Protein AF-A0A8J5JXX2-F1 (afdb_monomer)

pLDDT: mean 74.75, std 23.93, range [31.27, 98.56]

Sequence (217 aa):
MQHIRAVVVTLYLLAVKNGAVVVTLYLLAVKNGAVVVTLYLLAVKNGAVVYGKLLRLARDYGALAFLDFNWGSAHGRIYVRLKRNSAQGNQFLQFCTGYDGRTYVGTHLLQIFNKDNPGECIIVGENDPKQPLSASLTNIGYSSNGQYSRPWSPGLVWGGWGTCSTQFGITLRHWTGGLPAPSCFGWIESGLEILQSAVLHPNISQVKVVDCGVVIS

Solvent-accessible surface area (backbone atoms only — not comparable to full-atom values): 12532 Å² total; per-residue (Å²): 136,85,81,70,55,64,51,80,51,82,56,86,63,79,78,55,83,75,59,73,56,77,63,86,80,82,80,75,88,63,96,67,44,55,76,51,77,55,78,61,81,63,77,63,60,82,52,61,79,54,53,76,67,58,55,51,51,35,40,71,74,34,34,38,32,37,43,29,37,34,54,80,93,50,68,45,56,32,30,37,37,28,43,55,80,29,65,65,29,54,47,52,49,36,28,27,62,34,74,83,75,46,54,48,54,77,23,23,37,74,46,72,43,50,76,99,38,73,47,13,27,37,33,37,35,75,82,57,86,87,54,74,65,78,78,48,64,98,70,68,71,75,61,81,81,49,81,33,44,38,74,49,34,58,30,36,25,28,51,42,80,83,85,46,66,64,30,34,34,38,26,69,29,51,39,87,88,68,82,50,44,59,46,40,22,32,31,50,75,42,42,59,66,47,54,64,54,48,70,67,44,94,56,41,69,55,35,24,28,72,42,51,30,70,64,88,130

Mean predicted aligned error: 12.52 Å

Nearest PDB structures (foldseek):
  2cmt-assembly1_A  TM=7.376E-01  e=3.083E-08  Schistosoma mansoni
  4dgc-assembly1_A  TM=7.245E-01  e=1.077E-07  Macaca mulatta
  4lqw-assembly2_B  TM=6.944E-01  e=4.776E-08  Homo sapiens
  7n9x-assembly1_GGG  TM=6.896E-01  e=8.925E-08  Homo sapiens
  5z57-assembly1_y  TM=6.801E-01  e=1.775E-07  Homo sapiens

Secondary structure (DSSP, 8-state):
-----EEEEEEEPPPPSSS-EE-----PPPTTSEEEEEEE----SS--EE-HHHHHHHHHHTPEEEEEEESSS-EEEEEEEEPTT-HHHHHHHHHHHTTTS--STT-EEEEEESTTSTT-EEEEE---TTSTTTTS-TT----TTSTT-B---TTEEEEPSTT--S-EEEE-S---SSPPBTTEEEEEEE-HHHHHHHTTSS-GGG-EEEEEEEE--

Organism: Homarus americanus (NCBI:txid6706)

Structure (mmCIF, N/CA/C/O backbone):
data_AF-A0A8J5JXX2-F1
#
_entry.id   AF-A0A8J5JXX2-F1
#
loop_
_atom_site.group_PDB
_atom_site.id
_atom_site.type_symbol
_atom_site.label_atom_id
_atom_site.label_alt_id
_atom_site.label_comp_id
_atom_site.label_asym_id
_atom_site.label_entity_id
_atom_site.label_seq_id
_atom_site.pdbx_PDB_ins_code
_atom_site.Cartn_x
_atom_site.Cartn_y
_atom_site.Cartn_z
_atom_site.occupancy
_atom_site.B_iso_or_equiv
_atom_site.auth_seq_id
_atom_site.auth_comp_id
_atom_site.auth_asym_id
_atom_site.auth_atom_id
_atom_site.pdbx_PDB_model_num
ATOM 1 N N . MET A 1 1 ? 11.764 -44.778 -20.475 1.00 37.62 1 MET A N 1
ATOM 2 C CA . MET A 1 1 ? 11.976 -43.479 -19.795 1.00 37.62 1 MET A CA 1
ATOM 3 C C . MET A 1 1 ? 10.657 -43.044 -19.173 1.00 37.62 1 MET A C 1
ATOM 5 O O . MET A 1 1 ? 9.728 -42.743 -19.907 1.00 37.62 1 MET A O 1
ATOM 9 N N . GLN A 1 2 ? 10.529 -43.106 -17.845 1.00 35.66 2 GLN A N 1
ATOM 10 C CA . GLN A 1 2 ? 9.317 -42.676 -17.135 1.00 35.66 2 GLN A CA 1
ATOM 11 C C . GLN A 1 2 ? 9.306 -41.147 -17.003 1.00 35.66 2 GLN A C 1
ATOM 13 O O . GLN A 1 2 ? 10.212 -40.560 -16.416 1.00 35.66 2 GLN A O 1
ATOM 18 N N . HIS A 1 3 ? 8.276 -40.503 -17.552 1.00 34.25 3 HIS A N 1
ATOM 19 C CA . HIS A 1 3 ? 8.003 -39.087 -17.327 1.00 34.25 3 HIS A CA 1
ATOM 20 C C . HIS A 1 3 ? 7.377 -38.911 -15.939 1.00 34.25 3 HIS A C 1
ATOM 22 O O . HIS A 1 3 ? 6.202 -39.217 -15.744 1.00 34.25 3 HIS A O 1
ATOM 28 N N . ILE A 1 4 ? 8.148 -38.414 -14.971 1.00 36.72 4 ILE A N 1
ATOM 29 C CA . ILE A 1 4 ? 7.604 -37.980 -13.678 1.00 36.72 4 ILE A CA 1
ATOM 30 C C . ILE A 1 4 ? 6.842 -36.670 -13.920 1.00 36.72 4 ILE A C 1
ATOM 32 O O . ILE A 1 4 ? 7.452 -35.646 -14.219 1.00 36.72 4 ILE A O 1
ATOM 36 N N . ARG A 1 5 ? 5.506 -36.718 -13.843 1.00 37.75 5 ARG A N 1
ATOM 37 C CA . ARG A 1 5 ? 4.607 -35.583 -14.137 1.00 37.75 5 ARG A CA 1
ATOM 38 C C . ARG A 1 5 ? 4.350 -34.663 -12.937 1.00 37.75 5 ARG A C 1
ATOM 40 O O . ARG A 1 5 ? 3.940 -33.521 -13.133 1.00 37.75 5 ARG A O 1
ATOM 47 N N . ALA A 1 6 ? 4.604 -35.134 -11.716 1.00 35.81 6 ALA A N 1
ATOM 48 C CA . ALA A 1 6 ? 4.467 -34.342 -10.499 1.00 35.81 6 ALA A CA 1
ATOM 49 C C . ALA A 1 6 ? 5.376 -34.873 -9.385 1.00 35.81 6 ALA A C 1
ATOM 51 O O . ALA A 1 6 ? 5.573 -36.082 -9.264 1.00 35.81 6 ALA A O 1
ATOM 52 N N . VAL A 1 7 ? 5.901 -33.962 -8.565 1.00 37.94 7 VAL A N 1
ATOM 53 C CA . VAL A 1 7 ? 6.588 -34.279 -7.306 1.00 37.94 7 VAL A CA 1
ATOM 54 C C . VAL A 1 7 ? 5.774 -33.657 -6.177 1.00 37.94 7 VAL A C 1
ATOM 56 O O . VAL A 1 7 ? 5.583 -32.440 -6.151 1.00 37.94 7 VAL A O 1
ATOM 59 N N . VAL A 1 8 ? 5.286 -34.495 -5.260 1.00 40.59 8 VAL A N 1
ATOM 60 C CA . VAL A 1 8 ? 4.555 -34.068 -4.061 1.00 40.59 8 VAL A CA 1
ATOM 61 C C . VAL A 1 8 ? 5.493 -34.199 -2.869 1.00 40.59 8 VAL A C 1
ATOM 63 O O . VAL A 1 8 ? 5.939 -35.298 -2.545 1.00 40.59 8 VAL A O 1
ATOM 66 N N . VAL A 1 9 ? 5.808 -33.077 -2.223 1.00 43.06 9 VAL A N 1
ATOM 67 C CA . VAL A 1 9 ? 6.603 -33.049 -0.988 1.00 43.06 9 VAL A CA 1
ATOM 68 C C . VAL A 1 9 ? 5.668 -32.696 0.161 1.00 43.06 9 VAL A C 1
ATOM 70 O O . VAL A 1 9 ? 5.088 -31.611 0.170 1.00 43.06 9 VAL A O 1
ATOM 73 N N . THR A 1 10 ? 5.530 -33.611 1.123 1.00 42.16 10 THR A N 1
ATOM 74 C CA . THR A 1 10 ? 4.732 -33.406 2.341 1.00 42.16 10 THR A CA 1
ATOM 75 C C . THR A 1 10 ? 5.680 -33.207 3.517 1.00 42.16 10 THR A C 1
ATOM 77 O O . THR A 1 10 ? 6.450 -34.106 3.848 1.00 42.16 10 THR A O 1
ATOM 8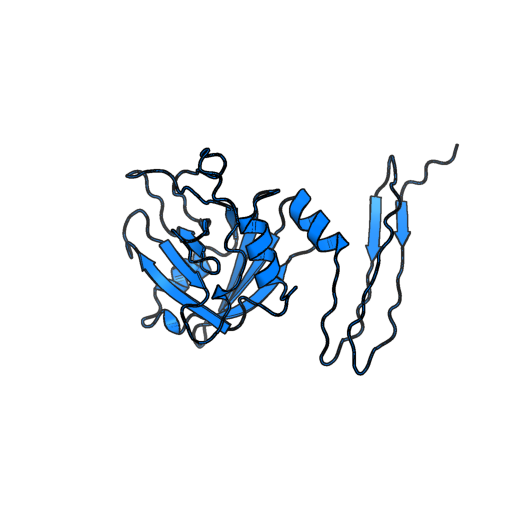0 N N . LEU A 1 11 ? 5.645 -32.025 4.130 1.00 46.84 11 LEU A N 1
ATOM 81 C CA . LEU A 1 11 ? 6.435 -31.689 5.315 1.00 46.84 11 LEU A CA 1
ATOM 82 C C . LEU A 1 11 ? 5.510 -31.586 6.528 1.00 46.84 11 LEU A C 1
ATOM 84 O O . LEU A 1 11 ? 4.571 -30.791 6.526 1.00 46.84 11 LEU A O 1
ATOM 88 N N . TYR A 1 12 ? 5.814 -32.360 7.568 1.00 40.69 12 TYR A N 1
ATOM 89 C CA . TYR A 1 12 ? 5.191 -32.250 8.884 1.00 40.69 12 TYR A CA 1
ATOM 90 C C . TYR A 1 12 ? 6.133 -31.466 9.797 1.00 40.69 12 TYR A C 1
ATOM 92 O O . TYR A 1 12 ? 7.272 -31.882 10.007 1.00 40.69 12 TYR A O 1
ATOM 100 N N . LEU A 1 13 ? 5.681 -30.332 10.333 1.00 47.38 13 LEU A N 1
ATOM 101 C CA . LEU A 1 13 ? 6.431 -29.586 11.343 1.00 47.38 13 LEU A CA 1
ATOM 102 C C . LEU A 1 13 ? 5.819 -29.832 12.719 1.00 47.38 13 LEU A C 1
ATOM 104 O O . LEU A 1 13 ? 4.618 -29.663 12.922 1.00 47.38 13 LEU A O 1
ATOM 108 N N . LEU A 1 14 ? 6.671 -30.252 13.653 1.00 38.81 14 LEU A N 1
ATOM 109 C CA . LEU A 1 14 ? 6.345 -30.404 15.066 1.00 38.81 14 LEU A CA 1
ATOM 110 C C . LEU A 1 14 ? 6.051 -29.037 15.694 1.00 38.81 14 LEU A C 1
ATOM 112 O O . LEU A 1 14 ? 6.725 -28.049 15.405 1.00 38.81 14 LEU A O 1
ATOM 116 N N . ALA A 1 15 ? 5.059 -28.999 16.584 1.00 41.75 15 ALA A N 1
ATOM 117 C CA . ALA A 1 15 ? 4.717 -27.809 17.352 1.00 41.75 15 ALA A CA 1
ATOM 118 C C . ALA A 1 15 ? 5.916 -27.346 18.199 1.00 41.75 15 ALA A C 1
ATOM 120 O O . ALA A 1 15 ? 6.412 -28.090 19.047 1.00 41.75 15 ALA A O 1
ATOM 121 N N . VAL A 1 16 ? 6.359 -26.103 17.996 1.00 41.06 16 VAL A N 1
ATOM 122 C CA . VAL A 1 16 ? 7.429 -25.477 18.785 1.00 41.06 16 VAL A CA 1
ATOM 123 C C . VAL A 1 16 ? 6.800 -24.500 19.773 1.00 41.06 16 VAL A C 1
ATOM 125 O O . VAL A 1 16 ? 6.112 -23.564 19.378 1.00 41.06 16 VAL A O 1
ATOM 128 N N . LYS A 1 17 ? 7.004 -24.738 21.076 1.00 31.27 17 LYS A N 1
ATOM 129 C CA . LYS A 1 17 ? 6.401 -23.936 22.156 1.00 31.27 17 LYS A CA 1
ATOM 130 C C . LYS A 1 17 ? 7.070 -22.575 22.359 1.00 31.27 17 LYS A C 1
ATOM 132 O O . LYS A 1 17 ? 6.397 -21.675 22.835 1.00 31.27 17 LYS A O 1
ATOM 137 N N . ASN A 1 18 ? 8.359 -22.452 22.032 1.00 33.16 18 ASN A N 1
ATOM 138 C CA . ASN A 1 18 ? 9.157 -21.226 22.125 1.00 33.16 18 ASN A CA 1
ATOM 139 C C . ASN A 1 18 ? 10.301 -21.305 21.096 1.00 33.16 18 ASN A C 1
ATOM 141 O O . ASN A 1 18 ? 11.174 -22.160 21.240 1.00 33.16 18 ASN A O 1
ATOM 145 N N . GLY A 1 19 ? 10.304 -20.455 20.064 1.00 33.78 19 GLY A N 1
ATOM 146 C CA . GLY A 1 19 ? 11.400 -20.383 19.086 1.00 33.78 19 GLY A CA 1
ATOM 147 C C . GLY A 1 19 ? 10.955 -20.136 17.642 1.00 33.78 19 GLY A C 1
ATOM 148 O O . GLY A 1 19 ? 9.774 -20.228 17.314 1.00 33.78 19 GLY A O 1
ATOM 149 N N . ALA A 1 20 ? 11.917 -19.815 16.775 1.00 35.69 20 ALA A N 1
ATOM 150 C CA . ALA A 1 20 ? 11.700 -19.678 15.337 1.00 35.69 20 ALA A CA 1
ATOM 151 C C . ALA A 1 20 ? 11.855 -21.038 14.642 1.00 35.69 20 ALA A C 1
ATOM 153 O O . ALA A 1 20 ? 12.815 -21.767 14.896 1.00 35.69 20 ALA A O 1
ATOM 154 N N . VAL A 1 21 ? 10.934 -21.363 13.735 1.00 38.41 21 VAL A N 1
ATOM 155 C CA . VAL A 1 21 ? 11.044 -22.544 12.869 1.00 38.41 21 VAL A CA 1
ATOM 156 C C . VAL A 1 21 ? 11.544 -22.086 11.506 1.00 38.41 21 VAL A C 1
ATOM 158 O O . VAL A 1 21 ? 10.843 -21.379 10.780 1.00 38.41 21 VAL A O 1
ATOM 161 N N . VAL A 1 22 ? 12.764 -22.490 11.152 1.00 41.12 22 VAL A N 1
ATOM 162 C CA . VAL A 1 22 ? 13.334 -22.248 9.822 1.00 41.12 22 VAL A CA 1
ATOM 163 C C . VAL A 1 22 ? 13.102 -23.486 8.966 1.00 41.12 22 VAL A C 1
ATOM 165 O O . VAL A 1 22 ? 13.652 -24.552 9.235 1.00 41.12 22 VAL A O 1
ATOM 168 N N . VAL A 1 23 ? 12.282 -23.347 7.926 1.00 46.00 23 VAL A N 1
ATOM 169 C CA . VAL A 1 23 ? 11.971 -24.435 6.992 1.00 46.00 23 VAL A CA 1
ATOM 170 C C . VAL A 1 23 ? 12.739 -24.205 5.698 1.00 46.00 23 VAL A C 1
ATOM 172 O O . VAL A 1 23 ? 12.368 -23.368 4.872 1.00 46.00 23 VAL A O 1
ATOM 175 N N . THR A 1 24 ? 13.810 -24.966 5.494 1.00 42.03 24 THR A N 1
ATOM 176 C CA . THR A 1 24 ? 14.592 -24.907 4.255 1.00 42.03 24 THR A CA 1
ATOM 177 C C . THR A 1 24 ? 14.043 -25.912 3.246 1.00 42.03 24 THR A C 1
ATOM 179 O O . THR A 1 24 ? 14.321 -27.106 3.310 1.00 42.03 24 THR A O 1
ATOM 182 N N . LEU A 1 25 ? 13.252 -25.423 2.289 1.00 48.62 25 LEU A N 1
ATOM 183 C CA . LEU A 1 25 ? 12.707 -26.227 1.193 1.00 48.62 25 LEU A CA 1
ATOM 184 C C . LEU A 1 25 ? 13.699 -26.340 0.022 1.00 48.62 25 LEU A C 1
ATOM 186 O O . LEU A 1 25 ? 13.918 -25.393 -0.745 1.00 48.62 25 LEU A O 1
ATOM 190 N N . TYR A 1 26 ? 14.247 -27.539 -0.176 1.00 40.28 26 TYR A N 1
ATOM 191 C CA . TYR A 1 26 ? 15.006 -27.894 -1.375 1.00 40.28 26 TYR A CA 1
ATOM 192 C C . TYR A 1 26 ? 14.049 -28.283 -2.509 1.00 40.28 26 TYR A C 1
ATOM 194 O O . TYR A 1 26 ? 13.709 -29.445 -2.694 1.00 40.28 26 TYR A O 1
ATOM 202 N N . LEU A 1 27 ? 13.590 -27.294 -3.282 1.00 43.53 27 LEU A N 1
ATOM 203 C CA . LEU A 1 27 ? 12.912 -27.578 -4.556 1.00 43.53 27 LEU A CA 1
ATOM 204 C C . LEU A 1 27 ? 13.909 -28.194 -5.549 1.00 43.53 27 LEU A C 1
ATOM 206 O O . LEU A 1 27 ? 14.855 -27.516 -5.958 1.00 43.53 27 LEU A O 1
ATOM 210 N N . LEU A 1 28 ? 13.675 -29.452 -5.926 1.00 40.12 28 LEU A N 1
ATOM 211 C CA . LEU A 1 28 ? 14.306 -30.109 -7.070 1.00 40.12 28 LEU A CA 1
ATOM 212 C C . LEU A 1 28 ? 13.717 -29.527 -8.362 1.00 40.12 28 LEU A C 1
ATOM 214 O O . LEU A 1 28 ? 12.505 -29.343 -8.472 1.00 40.12 28 LEU A O 1
ATOM 218 N N . ALA A 1 29 ? 14.568 -29.225 -9.340 1.00 39.12 29 ALA A N 1
ATOM 219 C CA . ALA A 1 29 ? 14.119 -28.761 -10.647 1.00 39.12 29 ALA A CA 1
ATOM 220 C C . ALA A 1 29 ? 13.432 -29.911 -11.404 1.00 39.12 29 ALA A C 1
ATOM 222 O O . ALA A 1 29 ? 14.070 -30.916 -11.717 1.00 39.12 29 ALA A O 1
ATOM 223 N N . VAL A 1 30 ? 12.143 -29.761 -11.721 1.00 37.53 30 VAL A N 1
ATOM 224 C CA . VAL A 1 30 ? 11.394 -30.707 -12.562 1.00 37.53 30 VAL A CA 1
ATOM 225 C C . VAL A 1 30 ? 11.322 -30.133 -13.976 1.00 37.53 30 VAL A C 1
ATOM 227 O O . VAL A 1 30 ? 10.777 -29.055 -14.184 1.00 37.53 30 VAL A O 1
ATOM 230 N N . LYS A 1 31 ? 11.896 -30.841 -14.958 1.00 32.44 31 LYS A N 1
ATOM 231 C CA . LYS A 1 31 ? 12.004 -30.356 -16.347 1.00 32.44 31 LYS A CA 1
ATOM 232 C C . LYS A 1 31 ? 10.663 -30.268 -17.088 1.00 32.44 31 LYS A C 1
ATOM 234 O O . LYS A 1 31 ? 10.600 -29.517 -18.046 1.00 32.44 31 LYS A O 1
ATOM 239 N N . ASN A 1 32 ? 9.641 -31.030 -16.680 1.00 34.03 32 ASN A N 1
ATOM 240 C CA . ASN A 1 32 ? 8.314 -31.091 -17.316 1.00 34.03 32 ASN A CA 1
ATOM 241 C C . ASN A 1 32 ? 7.244 -31.611 -16.327 1.00 34.03 32 ASN A C 1
ATOM 243 O O . ASN A 1 32 ? 6.754 -32.732 -16.471 1.00 34.03 32 ASN A O 1
ATOM 247 N N . GLY A 1 33 ? 6.913 -30.838 -15.290 1.00 34.62 33 GLY A N 1
ATOM 248 C CA . GLY A 1 33 ? 5.904 -31.229 -14.299 1.00 34.62 33 GLY A CA 1
ATOM 249 C C . GLY A 1 33 ? 5.664 -30.167 -13.227 1.00 34.62 33 GLY A C 1
ATOM 250 O O . GLY A 1 33 ? 6.477 -29.260 -13.058 1.00 34.62 33 GLY A O 1
ATOM 251 N N . ALA A 1 34 ? 4.545 -30.276 -12.510 1.00 31.81 34 ALA A N 1
ATOM 252 C CA . ALA A 1 34 ? 4.210 -29.379 -11.406 1.00 31.81 34 ALA A CA 1
ATOM 253 C C . ALA A 1 34 ? 4.877 -29.847 -10.100 1.00 31.81 34 ALA A C 1
ATOM 255 O O . ALA A 1 34 ? 4.930 -31.046 -9.810 1.00 31.81 34 ALA A O 1
ATOM 256 N N . VAL A 1 35 ? 5.365 -28.900 -9.296 1.00 36.47 35 VAL A N 1
ATOM 257 C CA . VAL A 1 35 ? 5.798 -29.163 -7.918 1.00 36.47 35 VAL A CA 1
ATOM 258 C C . VAL A 1 35 ? 4.734 -28.600 -6.991 1.00 36.47 35 VAL A C 1
ATOM 260 O O . VAL A 1 35 ? 4.559 -27.386 -6.922 1.00 36.47 35 VAL A O 1
ATOM 263 N N . VAL A 1 36 ? 4.024 -29.482 -6.290 1.00 37.31 36 VAL A N 1
ATOM 264 C CA . VAL A 1 36 ? 3.011 -29.090 -5.305 1.00 37.31 36 VAL A CA 1
ATOM 265 C C . VAL A 1 36 ? 3.628 -29.257 -3.923 1.00 37.31 36 VAL A C 1
ATOM 267 O O . VAL A 1 36 ? 3.907 -30.374 -3.484 1.00 37.31 36 VAL A O 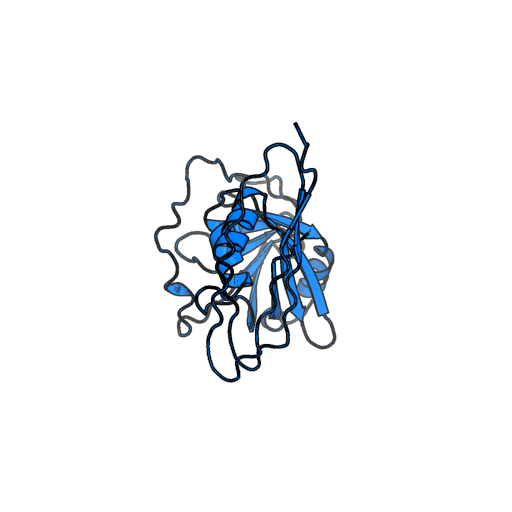1
ATOM 270 N N . VAL A 1 37 ? 3.877 -28.135 -3.247 1.00 43.44 37 VAL A N 1
ATOM 271 C CA . VAL A 1 37 ? 4.345 -28.114 -1.857 1.00 43.44 37 VAL A CA 1
ATOM 272 C C . VAL A 1 37 ? 3.140 -27.845 -0.973 1.00 43.44 37 VAL A C 1
ATOM 274 O O . VAL A 1 37 ? 2.620 -26.734 -0.962 1.00 43.44 37 VAL A O 1
ATOM 277 N N . THR A 1 38 ? 2.698 -28.862 -0.238 1.00 38.94 38 THR A N 1
ATOM 278 C CA . THR A 1 38 ? 1.625 -28.701 0.750 1.00 38.94 38 THR A CA 1
ATOM 279 C C . THR A 1 38 ? 2.259 -28.597 2.123 1.00 38.94 38 THR A C 1
ATOM 281 O O . THR A 1 38 ? 2.987 -29.496 2.548 1.00 38.94 38 THR A O 1
ATOM 284 N N . LEU A 1 39 ? 2.012 -27.480 2.799 1.00 46.09 39 LEU A N 1
ATOM 285 C CA . LEU A 1 39 ? 2.599 -27.190 4.095 1.00 46.09 39 LEU A CA 1
ATOM 286 C C . LEU A 1 39 ? 1.486 -27.086 5.135 1.00 46.09 39 LEU A C 1
ATOM 288 O O . LEU A 1 39 ? 0.665 -26.175 5.088 1.00 46.09 39 LEU A O 1
ATOM 292 N N . TYR A 1 40 ? 1.456 -28.035 6.066 1.00 39.16 40 TYR A N 1
ATOM 293 C CA . TYR A 1 40 ? 0.508 -28.035 7.174 1.00 39.16 40 TYR A CA 1
ATOM 294 C C . TYR A 1 40 ? 1.152 -27.322 8.366 1.00 39.16 40 TYR A C 1
ATOM 296 O O . TYR A 1 40 ? 2.056 -27.860 9.005 1.00 39.16 40 TYR A O 1
ATOM 304 N N . LEU A 1 41 ? 0.716 -26.093 8.651 1.00 44.75 41 LEU A N 1
ATOM 305 C CA . LEU A 1 41 ? 1.132 -25.356 9.845 1.00 44.75 41 LEU A CA 1
ATOM 306 C C . LEU A 1 41 ? 0.157 -25.645 10.989 1.00 44.75 41 LEU A C 1
ATOM 308 O O . LEU A 1 41 ? -0.975 -25.167 10.986 1.00 44.75 41 LEU A O 1
ATOM 312 N N . LEU A 1 42 ? 0.610 -26.400 11.989 1.00 34.41 42 LEU A N 1
ATOM 313 C CA . LEU A 1 42 ? -0.010 -26.399 13.313 1.00 34.41 42 LEU A CA 1
ATOM 314 C C . LEU A 1 42 ? 0.496 -25.163 14.068 1.00 34.41 42 LEU A C 1
ATOM 316 O O . LEU A 1 42 ? 1.700 -24.942 14.161 1.00 34.41 42 LEU A O 1
ATOM 320 N N . ALA A 1 43 ? -0.455 -24.352 14.533 1.00 37.56 43 ALA A N 1
ATOM 321 C CA . ALA A 1 43 ? -0.298 -23.034 15.147 1.00 37.56 43 ALA A CA 1
ATOM 322 C C . ALA A 1 43 ? 1.048 -22.779 15.856 1.00 37.56 43 ALA A C 1
ATOM 324 O O . ALA A 1 43 ? 1.382 -23.432 16.847 1.00 37.56 43 ALA A O 1
ATOM 325 N N . VAL A 1 44 ? 1.769 -21.746 15.408 1.00 38.19 44 VAL A N 1
ATOM 326 C CA . VAL A 1 44 ? 2.875 -21.163 16.174 1.00 38.19 44 VAL A CA 1
ATOM 327 C C . VAL A 1 44 ? 2.276 -20.183 17.179 1.00 38.19 44 VAL A C 1
ATOM 329 O 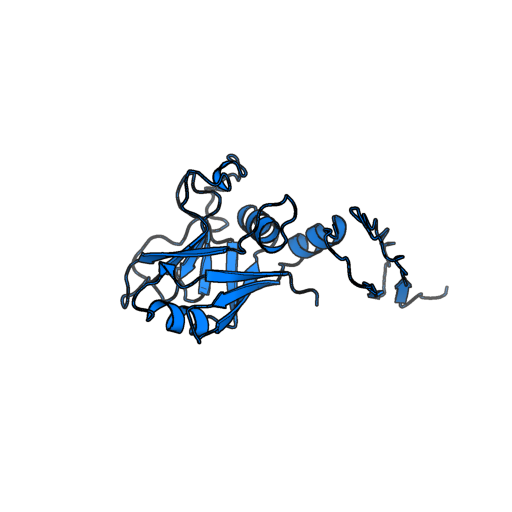O . VAL A 1 44 ? 1.772 -19.124 16.811 1.00 38.19 44 VAL A O 1
ATOM 332 N N . LYS A 1 45 ? 2.309 -20.536 18.465 1.00 31.78 45 LYS A N 1
ATOM 333 C CA . LYS A 1 45 ? 2.013 -19.591 19.546 1.00 31.78 45 LYS A CA 1
ATOM 334 C C . LYS A 1 45 ? 3.286 -18.776 19.792 1.00 31.78 45 LYS A C 1
ATOM 336 O O . LYS A 1 45 ? 4.266 -19.329 20.272 1.00 31.78 45 LYS A O 1
ATOM 341 N N . ASN A 1 46 ? 3.259 -17.484 19.462 1.00 32.56 46 ASN A N 1
ATOM 342 C CA . ASN A 1 46 ? 4.339 -16.517 19.719 1.00 32.56 46 ASN A CA 1
ATOM 343 C C . ASN A 1 46 ? 5.674 -16.794 18.986 1.00 32.56 46 ASN A C 1
ATOM 345 O O . ASN A 1 46 ? 6.732 -16.845 19.609 1.00 32.56 46 ASN A O 1
ATOM 349 N N . GLY A 1 47 ? 5.649 -16.943 17.657 1.00 32.97 47 GLY A N 1
ATOM 350 C CA . GLY A 1 47 ? 6.864 -17.086 16.843 1.00 32.97 47 GLY A CA 1
ATOM 351 C C . GLY A 1 47 ? 6.630 -16.784 15.359 1.00 32.97 47 GLY A C 1
ATOM 352 O O . GLY A 1 47 ? 5.503 -16.867 14.877 1.00 32.97 47 GLY A O 1
ATOM 353 N N . ALA A 1 48 ? 7.695 -16.420 14.640 1.00 36.78 48 ALA A N 1
ATOM 354 C CA . ALA A 1 48 ? 7.667 -16.120 13.208 1.00 36.78 48 ALA A CA 1
ATOM 355 C C . ALA A 1 48 ? 8.065 -17.352 12.376 1.00 36.78 48 ALA A C 1
ATOM 357 O O . ALA A 1 48 ? 9.014 -18.061 12.723 1.00 36.78 48 ALA A O 1
ATOM 358 N N . VAL A 1 49 ? 7.371 -17.593 11.260 1.00 42.88 49 VAL A N 1
ATOM 359 C CA . VAL A 1 49 ? 7.747 -18.620 10.274 1.00 42.88 49 VAL A CA 1
ATOM 360 C C . VAL A 1 49 ? 8.431 -17.941 9.090 1.00 42.88 49 VAL A C 1
ATOM 362 O O . VAL A 1 49 ? 7.840 -17.088 8.433 1.00 42.88 49 VAL A O 1
ATOM 365 N N . VAL A 1 50 ? 9.686 -18.307 8.814 1.00 43.75 50 VAL A N 1
ATOM 366 C CA . VAL A 1 50 ? 10.528 -17.628 7.813 1.00 43.75 50 VAL A CA 1
ATOM 367 C C . VAL A 1 50 ? 10.698 -18.503 6.565 1.00 43.75 50 VAL A C 1
ATOM 369 O O . VAL A 1 50 ? 11.396 -19.516 6.603 1.00 43.75 50 VAL A O 1
ATOM 372 N N . TYR A 1 51 ? 10.116 -18.092 5.430 1.00 54.00 51 TYR A N 1
ATOM 373 C CA . TYR A 1 51 ? 10.270 -18.771 4.131 1.00 54.00 51 TYR A CA 1
ATOM 374 C C . TYR A 1 51 ? 11.182 -17.989 3.170 1.00 54.00 51 TYR A C 1
ATOM 376 O O . TYR A 1 51 ? 10.716 -17.300 2.259 1.00 54.00 51 TYR A O 1
ATOM 384 N N . GLY A 1 52 ? 12.503 -18.130 3.311 1.00 49.22 52 GLY A N 1
ATOM 385 C CA . GLY A 1 52 ? 13.468 -17.408 2.463 1.00 49.22 52 GLY A CA 1
ATOM 386 C C . GLY A 1 52 ? 13.323 -17.667 0.950 1.00 49.22 52 GLY A C 1
ATOM 387 O O . GLY A 1 52 ? 13.507 -16.758 0.141 1.00 49.22 52 GLY A O 1
ATOM 388 N N . LYS A 1 53 ? 12.937 -18.886 0.537 1.00 55.44 53 LYS A N 1
ATOM 389 C CA . LYS A 1 53 ? 12.773 -19.248 -0.889 1.00 55.44 53 LYS A CA 1
ATOM 390 C C . LYS A 1 53 ? 11.423 -18.811 -1.473 1.00 55.44 53 LYS A C 1
ATOM 392 O O . LYS A 1 53 ? 11.349 -18.495 -2.657 1.00 55.44 53 LYS A O 1
ATOM 397 N N . LEU A 1 54 ? 10.381 -18.748 -0.645 1.00 58.50 54 LEU A N 1
ATOM 398 C CA . LEU A 1 54 ? 9.038 -18.337 -1.062 1.00 58.50 54 LEU A CA 1
ATOM 399 C C . LEU A 1 54 ? 8.986 -16.833 -1.351 1.00 58.50 54 LEU A C 1
ATOM 401 O O . LEU A 1 54 ? 8.439 -16.425 -2.369 1.00 58.50 54 LEU A O 1
ATOM 405 N N . LEU A 1 55 ? 9.662 -16.024 -0.525 1.00 62.09 55 LEU A N 1
ATOM 406 C CA . LEU A 1 55 ? 9.856 -14.599 -0.801 1.00 62.09 55 LEU A CA 1
ATOM 407 C C . LEU A 1 55 ? 10.563 -14.379 -2.138 1.00 62.09 55 LEU A C 1
ATOM 409 O O . LEU A 1 55 ? 10.152 -13.518 -2.901 1.00 62.09 55 LEU A O 1
ATOM 413 N N . ARG A 1 56 ? 11.588 -15.173 -2.468 1.00 61.97 56 ARG A N 1
ATOM 414 C CA . ARG A 1 56 ? 12.271 -15.066 -3.766 1.00 61.97 56 ARG A CA 1
ATOM 415 C C . ARG A 1 56 ? 11.335 -15.372 -4.940 1.00 61.97 56 ARG A C 1
ATOM 417 O O . ARG A 1 56 ? 11.286 -14.590 -5.879 1.00 61.97 56 ARG A O 1
ATOM 424 N N . LEU A 1 57 ? 10.545 -16.444 -4.853 1.00 63.22 57 LEU A N 1
ATOM 425 C CA . LEU A 1 57 ? 9.552 -16.775 -5.882 1.00 63.22 57 LEU A CA 1
ATOM 426 C C . LEU A 1 57 ? 8.494 -15.672 -6.027 1.00 63.22 57 LEU A C 1
ATOM 428 O O . LEU A 1 57 ? 8.180 -15.261 -7.139 1.00 63.22 57 LEU A O 1
ATOM 432 N N . ALA A 1 58 ? 8.002 -15.125 -4.915 1.00 63.81 58 ALA A N 1
ATOM 433 C CA . ALA A 1 58 ? 7.054 -14.016 -4.939 1.00 63.81 58 ALA A CA 1
ATOM 434 C C . ALA A 1 58 ? 7.619 -12.794 -5.700 1.00 63.81 58 ALA A C 1
ATOM 436 O O . ALA A 1 58 ? 6.910 -12.159 -6.483 1.00 63.81 58 ALA A O 1
ATOM 437 N N . ARG A 1 59 ? 8.917 -12.499 -5.546 1.00 68.31 59 ARG A N 1
ATOM 438 C CA . ARG A 1 59 ? 9.596 -11.402 -6.264 1.00 68.31 59 ARG A CA 1
ATOM 439 C C . ARG A 1 59 ? 9.694 -11.648 -7.770 1.00 68.31 59 ARG A C 1
ATOM 441 O O . ARG A 1 59 ? 9.454 -10.726 -8.552 1.00 68.31 59 ARG A O 1
ATOM 448 N N . ASP A 1 60 ? 10.007 -12.882 -8.159 1.00 68.81 60 ASP A N 1
ATOM 449 C CA . ASP A 1 60 ? 10.255 -13.258 -9.555 1.00 68.81 60 ASP A CA 1
ATOM 450 C C . ASP A 1 60 ? 8.960 -13.275 -10.394 1.00 68.81 60 ASP A C 1
ATOM 452 O O . ASP A 1 60 ? 8.982 -12.931 -11.579 1.00 68.81 60 ASP A O 1
ATOM 456 N N . TYR A 1 61 ? 7.813 -13.612 -9.789 1.00 70.44 61 TYR A N 1
ATOM 457 C CA . TYR A 1 61 ? 6.535 -13.747 -10.508 1.00 70.44 61 TYR A CA 1
ATOM 458 C C . TYR A 1 61 ? 5.610 -12.526 -10.425 1.00 70.44 61 TYR A C 1
ATOM 460 O O . TYR A 1 61 ? 4.717 -12.394 -11.267 1.00 70.44 61 TYR A O 1
ATOM 468 N N . GLY A 1 62 ? 5.878 -11.580 -9.523 1.00 79.94 62 GLY A N 1
ATOM 469 C CA . GLY A 1 62 ? 5.016 -10.422 -9.282 1.00 79.94 62 GLY A CA 1
ATOM 470 C C . GLY A 1 62 ? 4.004 -10.753 -8.195 1.00 79.94 62 GLY A C 1
ATOM 471 O O . GLY A 1 62 ? 2.872 -11.152 -8.475 1.00 79.94 62 GLY A O 1
ATOM 472 N N . ALA A 1 63 ? 4.455 -10.641 -6.949 1.00 90.00 63 ALA A N 1
ATOM 473 C CA . ALA A 1 63 ? 3.687 -11.002 -5.769 1.00 90.00 63 ALA A CA 1
ATOM 474 C C . ALA A 1 63 ? 2.364 -10.234 -5.682 1.00 90.00 63 ALA A C 1
ATOM 476 O O . ALA A 1 63 ? 2.284 -9.066 -6.067 1.00 90.00 63 ALA A O 1
ATOM 477 N N . LEU A 1 64 ? 1.353 -10.892 -5.121 1.00 93.81 64 LEU A N 1
ATOM 478 C CA . LEU A 1 64 ? 0.133 -10.247 -4.661 1.00 93.81 64 LEU A CA 1
ATOM 479 C C . LEU A 1 64 ? 0.235 -10.085 -3.147 1.00 93.81 64 LEU A C 1
ATOM 481 O O . LEU A 1 64 ? 0.370 -11.073 -2.430 1.00 93.81 64 LEU A O 1
ATOM 485 N N . ALA A 1 65 ? 0.207 -8.853 -2.665 1.00 95.56 65 ALA A N 1
ATOM 486 C CA . ALA A 1 65 ? 0.136 -8.539 -1.245 1.00 95.56 65 ALA A CA 1
ATOM 487 C C . ALA A 1 65 ? -1.284 -8.105 -0.873 1.00 95.56 65 ALA A C 1
ATOM 489 O O . ALA A 1 65 ? -2.052 -7.711 -1.748 1.00 95.56 65 ALA A O 1
ATOM 490 N N . PHE A 1 66 ? -1.630 -8.155 0.409 1.00 97.62 66 PHE A N 1
ATOM 491 C CA . PHE A 1 66 ? -2.871 -7.571 0.914 1.00 97.62 66 PHE A CA 1
ATOM 492 C C . PHE A 1 66 ? -2.601 -6.636 2.091 1.00 97.62 66 PHE A C 1
ATOM 494 O O . PHE A 1 66 ? -1.636 -6.837 2.833 1.00 97.62 66 PHE A O 1
ATOM 501 N N . LEU A 1 67 ? -3.470 -5.637 2.250 1.00 98.38 67 LEU A N 1
ATOM 502 C CA . LEU A 1 67 ? -3.552 -4.772 3.427 1.00 98.38 67 LEU A CA 1
ATOM 503 C C . LEU A 1 67 ? -5.010 -4.733 3.893 1.00 98.38 67 LEU A C 1
ATOM 505 O O . LEU A 1 67 ? -5.900 -4.447 3.088 1.00 98.38 67 LEU A O 1
ATOM 509 N N . ASP A 1 68 ? -5.236 -4.995 5.176 1.00 98.31 68 ASP A N 1
ATOM 510 C CA . ASP A 1 68 ? -6.535 -4.832 5.825 1.00 98.31 68 ASP A CA 1
ATOM 511 C C . ASP A 1 68 ? -6.596 -3.507 6.547 1.00 98.31 68 ASP A C 1
ATOM 513 O O . ASP A 1 68 ? -5.759 -3.216 7.399 1.00 98.31 68 ASP A O 1
ATOM 517 N N . PHE A 1 69 ? -7.625 -2.731 6.241 1.00 98.38 69 PHE A N 1
ATOM 518 C CA . PHE A 1 69 ? -7.893 -1.454 6.869 1.00 98.38 69 PHE A CA 1
ATOM 519 C C . PHE A 1 69 ? -9.059 -1.555 7.846 1.00 98.38 69 PHE A C 1
ATOM 521 O O . PHE A 1 69 ? -10.040 -2.256 7.594 1.00 98.38 69 PHE A O 1
ATOM 528 N N . ASN A 1 70 ? -8.975 -0.794 8.934 1.00 98.00 70 ASN A N 1
ATOM 529 C CA . ASN A 1 70 ? -10.072 -0.543 9.865 1.00 98.00 70 ASN A CA 1
ATOM 530 C C . ASN A 1 70 ? -10.149 0.957 10.180 1.00 98.00 70 ASN A C 1
ATOM 532 O O . ASN A 1 70 ? -9.112 1.602 10.344 1.00 98.00 70 ASN A O 1
ATOM 536 N N . TRP A 1 71 ? -11.365 1.502 10.267 1.00 97.44 71 TRP A N 1
ATOM 537 C CA . TRP A 1 71 ? -11.614 2.886 10.689 1.00 97.44 71 TRP A CA 1
ATOM 538 C C . TRP A 1 71 ? -12.913 3.016 11.497 1.00 97.44 71 TRP A C 1
ATOM 540 O O . TRP A 1 71 ? -13.849 3.725 11.130 1.00 97.44 71 TRP A O 1
ATOM 550 N N . GLY A 1 72 ? -12.982 2.291 12.616 1.00 94.06 72 GLY A N 1
ATOM 551 C CA . GLY A 1 72 ? -14.164 2.222 13.476 1.00 94.06 72 GLY A CA 1
ATOM 552 C C . GLY A 1 72 ? -14.937 0.927 13.237 1.00 94.06 72 GLY A C 1
ATOM 553 O O . GLY A 1 72 ? -14.381 -0.160 13.376 1.00 94.06 72 GLY A O 1
ATOM 554 N N . SER A 1 73 ? -16.222 1.023 12.886 1.00 94.88 73 SER A N 1
ATOM 555 C CA . SER A 1 73 ? -17.040 -0.150 12.526 1.00 94.88 73 SER A CA 1
ATOM 556 C C . SER A 1 73 ? -16.797 -0.643 11.095 1.00 94.88 73 SER A C 1
ATOM 558 O O . SER A 1 73 ? -17.146 -1.777 10.763 1.00 94.88 73 SER A O 1
ATOM 560 N N . ALA A 1 74 ? -16.198 0.194 10.247 1.00 97.12 74 ALA A N 1
ATOM 561 C CA . ALA A 1 74 ? -15.875 -0.137 8.870 1.00 97.12 74 ALA A CA 1
ATOM 562 C C . ALA A 1 74 ? -14.500 -0.810 8.759 1.00 97.12 74 ALA A C 1
ATOM 564 O O . ALA A 1 74 ? -13.549 -0.462 9.467 1.00 97.12 74 ALA A O 1
ATOM 565 N N . HIS A 1 75 ? -14.413 -1.778 7.849 1.00 97.31 75 HIS A N 1
ATOM 566 C CA . HIS A 1 75 ? -13.195 -2.505 7.527 1.00 97.31 75 HIS A CA 1
ATOM 567 C C . HIS A 1 75 ? -13.198 -2.912 6.054 1.00 97.31 75 HIS A C 1
ATOM 569 O O . HIS A 1 75 ? -14.255 -3.024 5.432 1.00 97.31 75 HIS A O 1
ATOM 575 N N . GLY A 1 76 ? -12.019 -3.168 5.500 1.00 98.00 76 GLY A N 1
ATOM 576 C CA . GLY A 1 76 ? -11.915 -3.726 4.160 1.00 98.00 76 GLY A CA 1
ATOM 577 C C . GLY A 1 76 ? -10.490 -4.084 3.780 1.00 98.00 76 GLY A C 1
ATOM 578 O O . GLY A 1 76 ? -9.532 -3.584 4.365 1.00 98.00 76 GLY A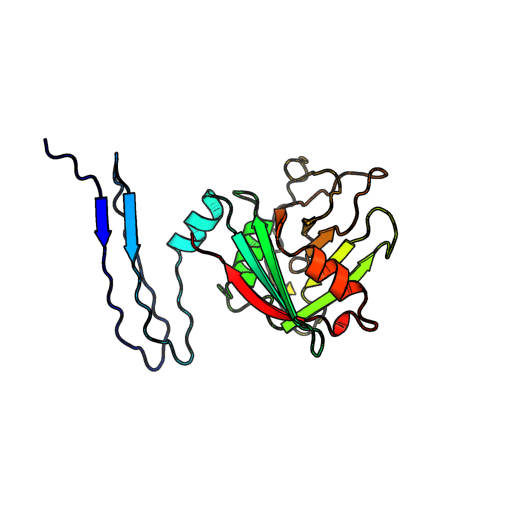 O 1
ATOM 579 N N . ARG A 1 77 ? -10.372 -4.958 2.785 1.00 98.50 77 ARG A N 1
ATOM 580 C CA . ARG A 1 77 ? -9.102 -5.473 2.283 1.00 98.50 77 ARG A CA 1
ATOM 581 C C . ARG A 1 77 ? -8.822 -4.912 0.903 1.00 98.50 77 ARG A C 1
ATOM 583 O O . ARG A 1 77 ? -9.710 -4.897 0.053 1.00 98.50 77 ARG A O 1
ATOM 590 N N . ILE A 1 78 ? -7.573 -4.541 0.664 1.00 98.56 78 ILE A N 1
ATOM 591 C CA . ILE A 1 78 ? -7.066 -4.308 -0.688 1.00 98.56 78 ILE A CA 1
ATOM 592 C C . ILE A 1 78 ? -6.054 -5.374 -1.061 1.00 98.56 78 ILE A C 1
ATOM 594 O O . ILE A 1 78 ? -5.372 -5.928 -0.196 1.00 98.56 78 ILE A O 1
ATOM 598 N N . TYR A 1 79 ? -5.906 -5.591 -2.360 1.00 98.19 79 TYR A N 1
ATOM 599 C CA . TYR A 1 79 ? -4.883 -6.455 -2.921 1.00 98.19 79 TYR A CA 1
ATOM 600 C C . TYR A 1 79 ? -3.971 -5.646 -3.834 1.00 98.19 79 TYR A C 1
ATOM 602 O O . TYR A 1 79 ? -4.431 -4.966 -4.748 1.00 98.19 79 TYR A O 1
ATOM 610 N N . VAL A 1 80 ? -2.668 -5.720 -3.586 1.00 98.12 80 VAL A N 1
ATOM 611 C CA . VAL A 1 80 ? -1.634 -4.973 -4.301 1.00 98.12 80 VAL A CA 1
ATOM 612 C C . VAL A 1 80 ? -0.808 -5.941 -5.134 1.00 98.12 80 VAL A C 1
ATOM 614 O O . VAL A 1 80 ? -0.063 -6.760 -4.590 1.00 98.12 80 VAL A O 1
ATOM 617 N N . ARG A 1 81 ? -0.898 -5.838 -6.459 1.00 96.50 81 ARG A N 1
ATOM 618 C CA . ARG A 1 81 ? -0.011 -6.557 -7.370 1.00 96.50 81 ARG A CA 1
ATOM 619 C C . ARG A 1 81 ? 1.287 -5.790 -7.525 1.00 96.50 81 ARG A C 1
ATOM 621 O O . ARG A 1 81 ? 1.298 -4.633 -7.940 1.00 96.50 81 ARG A O 1
ATOM 628 N N . LEU A 1 82 ? 2.395 -6.454 -7.235 1.00 94.19 82 LEU A N 1
ATOM 629 C CA . LEU A 1 82 ? 3.716 -5.857 -7.320 1.00 94.19 82 LEU A CA 1
ATOM 630 C C . LEU A 1 82 ? 4.371 -6.139 -8.664 1.00 94.19 82 LEU A C 1
ATOM 632 O O . LEU A 1 82 ? 4.283 -7.229 -9.235 1.00 94.19 82 LEU A O 1
ATOM 636 N N . LYS A 1 83 ? 5.102 -5.141 -9.146 1.00 91.62 83 LYS A N 1
ATOM 637 C CA . LYS A 1 83 ? 5.947 -5.271 -10.321 1.00 91.62 83 LYS A CA 1
ATOM 638 C C . LYS A 1 83 ? 7.140 -6.164 -9.988 1.00 91.62 83 LYS A C 1
ATOM 640 O O . LYS A 1 83 ? 7.831 -5.966 -8.989 1.00 91.62 83 LYS A O 1
ATOM 645 N N . ARG A 1 84 ? 7.411 -7.114 -10.881 1.00 87.88 84 ARG A N 1
ATOM 646 C CA . ARG A 1 84 ? 8.568 -8.015 -10.800 1.00 87.88 84 ARG A CA 1
ATOM 647 C C . ARG A 1 84 ? 9.862 -7.228 -10.636 1.00 87.88 84 ARG A C 1
ATOM 649 O O . ARG A 1 84 ? 10.060 -6.221 -11.319 1.00 87.88 84 ARG A O 1
ATOM 656 N N . ASN A 1 85 ? 10.739 -7.721 -9.766 1.00 82.81 85 ASN A N 1
ATOM 657 C CA . ASN A 1 85 ? 12.079 -7.175 -9.533 1.00 82.81 85 ASN A CA 1
ATOM 658 C C . ASN A 1 85 ? 12.127 -5.683 -9.148 1.00 82.81 85 ASN A C 1
ATOM 660 O O . ASN A 1 85 ? 13.178 -5.057 -9.267 1.00 82.81 85 ASN A O 1
ATOM 664 N N . SER A 1 86 ? 11.023 -5.098 -8.671 1.00 85.75 86 SER A N 1
ATOM 665 C CA . SER A 1 86 ? 11.047 -3.739 -8.131 1.00 85.75 86 SER A CA 1
ATOM 666 C C . SER A 1 86 ? 11.680 -3.745 -6.744 1.00 85.75 86 SER A C 1
ATOM 668 O O . SER A 1 86 ? 11.236 -4.470 -5.857 1.00 85.75 86 SER A O 1
ATOM 670 N N . ALA A 1 87 ? 12.698 -2.915 -6.533 1.00 85.81 87 ALA A N 1
ATOM 671 C CA . ALA A 1 87 ? 13.343 -2.808 -5.232 1.00 85.81 87 ALA A CA 1
ATOM 672 C C . ALA A 1 87 ? 12.388 -2.231 -4.164 1.00 85.81 87 ALA A C 1
ATOM 674 O O . ALA A 1 87 ? 12.340 -2.757 -3.054 1.00 85.81 87 ALA A O 1
ATOM 675 N N . GLN A 1 88 ? 11.548 -1.252 -4.523 1.00 87.38 88 GLN A N 1
ATOM 676 C CA . GLN A 1 88 ? 10.469 -0.763 -3.657 1.00 87.38 88 GLN A CA 1
ATOM 677 C C . GLN A 1 88 ? 9.385 -1.827 -3.440 1.00 87.38 88 GLN A C 1
ATOM 679 O O . GLN A 1 88 ? 8.934 -2.011 -2.318 1.00 87.38 88 GLN A O 1
ATOM 684 N N . GLY A 1 89 ? 9.011 -2.590 -4.474 1.00 90.44 89 GLY A N 1
ATOM 685 C CA . GLY A 1 89 ? 8.077 -3.711 -4.313 1.00 90.44 89 GLY A CA 1
ATOM 686 C C . GLY A 1 89 ? 8.616 -4.781 -3.354 1.00 90.44 89 GLY A C 1
ATOM 687 O O . GLY A 1 89 ? 7.892 -5.293 -2.506 1.00 90.44 89 GLY A O 1
ATOM 688 N N . ASN A 1 90 ? 9.915 -5.078 -3.421 1.00 87.06 90 ASN A N 1
ATOM 689 C CA . ASN A 1 90 ? 10.569 -6.014 -2.506 1.00 87.06 90 ASN A CA 1
ATOM 690 C C . ASN A 1 90 ? 10.555 -5.509 -1.065 1.00 87.06 90 ASN A C 1
ATOM 692 O O . ASN A 1 90 ? 10.323 -6.296 -0.150 1.00 87.06 90 ASN A O 1
ATOM 696 N N . GLN A 1 91 ? 10.809 -4.217 -0.875 1.00 87.94 91 GLN A N 1
ATOM 697 C CA . GLN A 1 91 ? 10.716 -3.585 0.429 1.00 87.94 91 GLN A CA 1
ATOM 698 C C . GLN A 1 91 ? 9.278 -3.649 0.947 1.00 87.94 91 GLN A C 1
ATOM 700 O O . GLN A 1 91 ? 9.060 -4.151 2.042 1.00 87.94 91 GLN A O 1
ATOM 705 N N . PHE A 1 92 ? 8.294 -3.254 0.138 1.00 91.75 92 PHE A N 1
ATOM 706 C CA . PHE A 1 92 ? 6.876 -3.349 0.478 1.00 91.75 92 PHE A CA 1
ATOM 707 C C . PHE A 1 92 ? 6.502 -4.759 0.969 1.00 91.75 92 PHE A C 1
ATOM 709 O O . PHE A 1 92 ? 5.882 -4.901 2.018 1.00 91.75 92 PHE A O 1
ATOM 716 N N . LEU A 1 93 ? 6.974 -5.816 0.293 1.00 90.75 93 LEU A N 1
ATOM 717 C CA . LEU A 1 93 ? 6.784 -7.202 0.749 1.00 90.75 93 LEU A CA 1
ATOM 718 C C . LEU A 1 93 ? 7.423 -7.502 2.104 1.00 90.75 93 LEU A C 1
ATOM 720 O O . LEU A 1 93 ? 6.853 -8.265 2.882 1.00 90.75 93 LEU A O 1
ATOM 724 N N . GLN A 1 94 ? 8.607 -6.959 2.391 1.00 87.25 94 GLN A N 1
ATOM 725 C CA . GLN A 1 94 ? 9.259 -7.155 3.690 1.00 87.25 94 GLN A CA 1
ATOM 726 C C . GLN A 1 94 ? 8.394 -6.591 4.819 1.00 87.25 94 GLN A C 1
ATOM 728 O O . GLN A 1 94 ? 8.161 -7.303 5.793 1.00 87.25 94 GLN A O 1
ATOM 733 N N . PHE A 1 95 ? 7.844 -5.386 4.639 1.00 89.38 95 PHE A N 1
ATOM 734 C CA . PHE A 1 95 ? 6.916 -4.785 5.600 1.00 89.38 95 PHE A CA 1
ATOM 735 C C . PHE A 1 95 ? 5.573 -5.527 5.652 1.00 89.38 95 PHE A C 1
ATOM 737 O O . PHE A 1 95 ? 5.043 -5.742 6.733 1.00 89.38 95 PHE A O 1
ATOM 744 N N . CYS A 1 96 ? 5.030 -6.004 4.529 1.00 91.88 96 CYS A N 1
ATOM 745 C CA . CYS A 1 96 ? 3.806 -6.812 4.570 1.00 91.88 96 CYS A CA 1
ATOM 746 C C . CYS A 1 96 ? 3.991 -8.132 5.329 1.00 91.88 96 CYS A C 1
ATOM 748 O O . CYS A 1 96 ? 3.048 -8.628 5.929 1.00 91.88 96 CYS A O 1
ATOM 750 N N . THR A 1 97 ? 5.183 -8.729 5.280 1.00 86.81 97 THR A N 1
ATOM 751 C CA . THR A 1 97 ? 5.445 -10.051 5.875 1.00 86.81 97 THR A CA 1
ATOM 752 C C . THR A 1 97 ? 6.042 -10.001 7.275 1.00 86.81 97 THR A C 1
ATOM 754 O O . THR A 1 97 ? 6.162 -11.049 7.907 1.00 86.81 97 THR A O 1
ATOM 757 N N . GLY A 1 98 ? 6.466 -8.833 7.762 1.00 86.25 98 GLY A N 1
ATOM 758 C CA . GLY A 1 98 ? 7.191 -8.752 9.029 1.00 86.25 98 GLY A CA 1
ATOM 759 C C . GLY A 1 98 ? 8.585 -9.389 8.985 1.00 86.25 98 GLY A C 1
ATOM 760 O O . GLY A 1 98 ? 9.121 -9.726 10.038 1.00 86.25 98 GLY A O 1
ATOM 761 N N . TYR A 1 99 ? 9.164 -9.612 7.795 1.00 81.62 99 TYR A N 1
ATOM 762 C CA . TYR A 1 99 ? 10.332 -10.493 7.613 1.00 81.62 99 TYR A CA 1
ATOM 763 C C . TYR A 1 99 ? 11.545 -10.115 8.478 1.00 81.62 99 TYR A C 1
ATOM 765 O O . TYR A 1 99 ? 12.295 -10.988 8.907 1.00 81.62 99 TYR A O 1
ATOM 773 N N . ASP A 1 100 ? 11.745 -8.825 8.735 1.00 77.69 100 ASP A N 1
ATOM 774 C CA . ASP A 1 100 ? 12.845 -8.297 9.551 1.00 77.69 100 ASP A CA 1
ATOM 775 C C . ASP A 1 100 ? 12.364 -7.650 10.862 1.00 77.69 100 ASP A C 1
ATOM 777 O O . ASP A 1 100 ? 13.075 -6.849 11.468 1.00 77.69 100 ASP A O 1
ATOM 781 N N . GLY A 1 101 ? 11.151 -7.997 11.300 1.00 81.25 101 GLY A N 1
ATOM 782 C CA . GLY A 1 101 ? 10.502 -7.430 12.481 1.00 81.25 101 GLY A CA 1
ATOM 783 C C . GLY A 1 101 ? 9.762 -6.115 12.224 1.00 81.25 101 GLY A C 1
ATOM 784 O O . GLY A 1 101 ? 9.035 -5.658 13.103 1.00 81.25 101 GLY A O 1
ATOM 785 N N . ARG A 1 102 ? 9.891 -5.516 11.034 1.00 84.50 102 ARG A N 1
ATOM 786 C CA . ARG A 1 102 ? 9.143 -4.314 10.640 1.00 84.50 102 ARG A CA 1
ATOM 787 C C . ARG A 1 102 ? 7.882 -4.690 9.886 1.00 84.50 102 ARG A C 1
ATOM 789 O O . ARG A 1 102 ? 7.925 -5.544 9.006 1.00 84.50 102 ARG A O 1
ATOM 796 N N . THR A 1 103 ? 6.776 -4.023 10.196 1.00 90.00 103 THR A N 1
ATOM 797 C CA . THR A 1 103 ? 5.477 -4.330 9.597 1.00 90.00 103 THR A CA 1
ATOM 798 C C . THR A 1 103 ? 4.679 -3.079 9.255 1.00 90.00 103 THR A C 1
ATOM 800 O O . THR A 1 103 ? 4.880 -2.033 9.868 1.00 90.00 103 THR A O 1
ATOM 803 N N . TYR A 1 104 ? 3.782 -3.187 8.269 1.00 93.25 104 TYR A N 1
ATOM 804 C CA . TYR A 1 104 ? 2.754 -2.169 8.042 1.00 93.25 104 TYR A CA 1
ATOM 805 C C . TYR A 1 104 ? 1.606 -2.257 9.054 1.00 93.25 104 TYR A C 1
ATOM 807 O O . TYR A 1 104 ? 0.846 -1.300 9.178 1.00 93.25 104 TYR A O 1
ATOM 815 N N . VAL A 1 105 ? 1.472 -3.351 9.806 1.00 94.12 105 VAL A N 1
ATOM 816 C CA . VAL A 1 105 ? 0.466 -3.447 10.874 1.00 94.12 105 VAL A CA 1
ATOM 817 C C . VAL A 1 105 ? 0.677 -2.329 11.897 1.00 94.12 105 VAL A C 1
ATOM 819 O O . VAL A 1 105 ? 1.779 -2.127 12.398 1.00 94.12 105 VAL A O 1
ATOM 822 N N . GLY A 1 106 ? -0.396 -1.605 12.208 1.00 92.44 106 GLY A N 1
ATOM 823 C CA . GLY A 1 106 ? -0.395 -0.454 13.112 1.00 92.44 106 GLY A CA 1
ATOM 824 C C . GLY A 1 106 ? -0.150 0.891 12.425 1.00 92.44 106 GLY A C 1
ATOM 825 O O . GLY A 1 106 ? -0.448 1.926 13.024 1.00 92.44 106 GLY A O 1
ATOM 826 N N . THR A 1 107 ? 0.311 0.894 11.170 1.00 93.88 107 THR A N 1
ATOM 827 C CA . THR A 1 107 ? 0.441 2.124 10.372 1.00 93.88 107 THR A CA 1
ATOM 828 C C . THR A 1 107 ? -0.926 2.680 9.967 1.00 93.88 107 THR A C 1
ATOM 830 O O . THR A 1 107 ? -1.957 2.021 10.127 1.00 93.88 107 THR A O 1
ATOM 833 N N . HIS A 1 108 ? -0.959 3.913 9.461 1.00 95.25 108 HIS A N 1
ATOM 834 C CA . HIS A 1 108 ? -2.201 4.611 9.129 1.00 95.25 108 HIS A CA 1
ATOM 835 C C . HIS A 1 108 ? -2.086 5.448 7.851 1.00 95.25 108 HIS A C 1
ATOM 837 O O . HIS A 1 108 ? -1.004 5.603 7.277 1.00 95.25 108 HIS A O 1
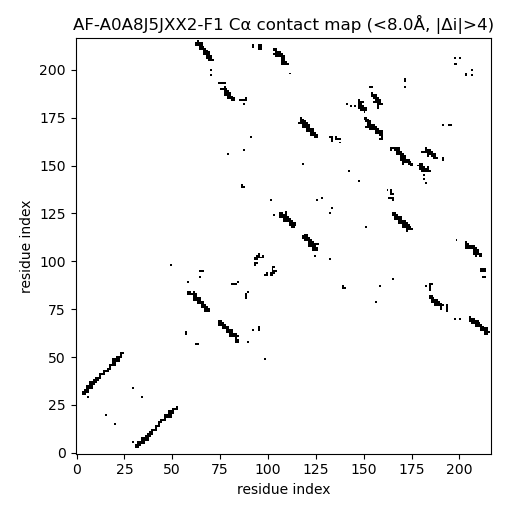ATOM 843 N N . LEU A 1 109 ? -3.222 5.977 7.388 1.00 95.88 109 LEU A N 1
ATOM 844 C CA . LEU A 1 109 ? -3.235 6.984 6.329 1.00 95.88 109 LEU A CA 1
ATOM 845 C C . LEU A 1 109 ? -2.694 8.307 6.879 1.00 95.88 109 LEU A C 1
ATOM 847 O O . LEU A 1 109 ? -3.270 8.897 7.793 1.00 95.88 109 LEU A O 1
ATOM 851 N N . LEU A 1 110 ? -1.588 8.771 6.304 1.00 93.69 110 LEU A N 1
ATOM 852 C CA . LEU A 1 110 ? -0.864 9.957 6.756 1.00 93.69 110 LEU A CA 1
ATOM 853 C C . LEU A 1 110 ? -1.451 11.237 6.162 1.00 93.69 110 LEU A C 1
ATOM 855 O O . LEU A 1 110 ? -1.585 12.249 6.846 1.00 93.69 110 LEU A O 1
ATOM 859 N N . GLN A 1 111 ? -1.774 11.201 4.869 1.00 94.69 111 GLN A N 1
ATOM 860 C CA . GLN A 1 111 ? -2.149 12.391 4.117 1.00 94.69 111 GLN A CA 1
ATOM 861 C C . GLN A 1 111 ? -2.991 12.034 2.892 1.00 94.69 111 GLN A C 1
ATOM 863 O O . GLN A 1 111 ? -2.786 10.987 2.279 1.00 94.69 111 GLN A O 1
ATOM 868 N N . ILE A 1 112 ? -3.899 12.938 2.517 1.00 96.62 112 ILE A N 1
ATOM 869 C CA . ILE A 1 112 ? -4.555 12.957 1.206 1.00 96.62 112 ILE A CA 1
ATOM 870 C C . ILE A 1 112 ? -4.052 14.189 0.451 1.00 96.62 112 ILE A C 1
ATOM 872 O O . ILE A 1 112 ? -4.122 15.305 0.968 1.00 96.62 112 ILE A O 1
ATOM 876 N N . PHE A 1 113 ? -3.581 14.000 -0.775 1.00 95.38 113 PHE A N 1
ATOM 877 C CA . PHE A 1 113 ? -3.308 15.080 -1.719 1.00 95.38 113 PHE A CA 1
ATOM 878 C C . PHE A 1 113 ? -4.444 15.193 -2.723 1.00 95.38 113 PHE A C 1
ATOM 880 O O . PHE A 1 113 ? -5.002 14.175 -3.124 1.00 95.38 113 PHE A O 1
ATOM 887 N N . ASN A 1 114 ? -4.744 16.419 -3.164 1.00 95.62 114 ASN A N 1
ATOM 888 C CA . ASN A 1 114 ? -5.743 16.703 -4.200 1.00 95.62 114 ASN A CA 1
ATOM 889 C C . ASN A 1 114 ? -7.100 16.035 -3.931 1.00 95.62 114 ASN A C 1
ATOM 891 O O . ASN A 1 114 ? -7.700 15.474 -4.845 1.00 95.62 114 ASN A O 1
ATOM 895 N N . LYS A 1 115 ? -7.572 16.070 -2.678 1.00 96.69 115 LYS A N 1
ATOM 896 C CA . LYS A 1 115 ? -8.854 15.468 -2.294 1.00 96.69 115 LYS A CA 1
ATOM 897 C C . LYS A 1 115 ? -9.966 15.933 -3.241 1.00 96.69 115 LYS A C 1
ATOM 899 O O . LYS A 1 115 ? -10.055 17.127 -3.530 1.00 96.69 115 LYS A O 1
ATOM 904 N N . ASP A 1 116 ? -10.750 14.985 -3.753 1.00 95.81 116 ASP A N 1
ATOM 905 C CA . ASP A 1 116 ? -11.852 15.199 -4.702 1.00 95.81 116 ASP A CA 1
ATOM 906 C C . ASP A 1 116 ? -11.468 15.807 -6.066 1.00 95.81 116 ASP A C 1
ATOM 908 O O . ASP A 1 116 ? -12.339 16.155 -6.863 1.00 95.81 116 ASP A O 1
ATOM 912 N N . ASN A 1 117 ? -10.174 15.879 -6.386 1.00 96.75 117 ASN A N 1
ATOM 913 C CA . ASN A 1 117 ? -9.653 16.447 -7.629 1.00 96.75 117 ASN A CA 1
ATOM 914 C C . ASN A 1 117 ? -8.878 15.400 -8.457 1.00 96.75 117 ASN A C 1
ATOM 916 O O . ASN A 1 117 ? -8.483 14.349 -7.941 1.00 96.75 117 ASN A O 1
ATOM 920 N N . PRO A 1 118 ? -8.633 15.644 -9.761 1.00 96.31 118 PRO A N 1
ATOM 921 C CA . PRO A 1 118 ? -7.731 14.808 -10.550 1.00 96.31 118 PRO A CA 1
ATOM 922 C C . PRO A 1 118 ? -6.369 14.643 -9.863 1.00 96.31 118 PRO A C 1
ATOM 924 O O . PRO A 1 118 ? -5.776 15.612 -9.394 1.00 96.31 118 PRO A O 1
ATOM 927 N N . GLY A 1 119 ? -5.875 13.407 -9.805 1.00 94.88 119 GLY A N 1
ATOM 928 C CA . GLY A 1 119 ? -4.623 13.085 -9.114 1.00 94.88 119 GLY A CA 1
ATOM 929 C C . GLY A 1 119 ? -4.739 12.975 -7.601 1.00 94.88 119 GLY A C 1
ATOM 930 O O . GLY A 1 119 ? -3.709 12.994 -6.927 1.00 94.88 119 GLY A O 1
ATOM 931 N N . GLU A 1 120 ? -5.959 12.849 -7.068 1.00 97.44 120 GLU A N 1
ATOM 932 C CA . GLU A 1 120 ? -6.168 12.471 -5.674 1.00 97.44 120 GLU A CA 1
ATOM 933 C C . GLU A 1 120 ? -5.337 11.232 -5.336 1.00 97.44 120 GLU A C 1
ATOM 935 O O . GLU A 1 120 ? -5.425 10.203 -6.017 1.00 97.44 120 GLU A O 1
ATOM 940 N N . CYS A 1 121 ? -4.519 11.329 -4.294 1.00 96.62 121 CYS A N 1
ATOM 941 C CA . CYS A 1 121 ? -3.733 10.208 -3.803 1.00 96.62 121 CYS A CA 1
ATOM 942 C C . CYS A 1 121 ? -3.608 10.240 -2.285 1.00 96.62 121 CYS A C 1
ATOM 944 O O . CYS A 1 121 ? -3.660 11.297 -1.656 1.00 96.62 121 CYS A O 1
ATOM 946 N N . ILE A 1 122 ? -3.441 9.057 -1.709 1.00 96.62 122 ILE A N 1
ATOM 947 C CA . ILE A 1 122 ? -3.222 8.868 -0.278 1.00 96.62 122 ILE A CA 1
ATOM 948 C C . ILE A 1 122 ? -1.787 8.457 -0.025 1.00 96.62 122 ILE A C 1
ATOM 950 O O . ILE A 1 122 ? -1.214 7.737 -0.839 1.00 96.62 122 ILE A O 1
ATOM 954 N N . ILE A 1 123 ? -1.241 8.871 1.113 1.00 95.56 123 ILE A N 1
ATOM 955 C CA . ILE A 1 123 ? 0.035 8.383 1.631 1.00 95.56 123 ILE A CA 1
ATOM 956 C C . ILE A 1 123 ? -0.233 7.460 2.812 1.00 95.56 123 ILE A C 1
ATOM 958 O O . ILE A 1 123 ? -0.979 7.812 3.726 1.00 95.56 123 ILE A O 1
ATOM 962 N N . VAL A 1 124 ? 0.399 6.292 2.791 1.00 94.69 124 VAL A N 1
ATOM 963 C CA . VAL A 1 124 ? 0.321 5.268 3.833 1.00 94.69 124 VAL A CA 1
ATOM 964 C C . VAL A 1 124 ? 1.720 4.999 4.369 1.00 94.69 124 VAL A C 1
ATOM 966 O O . VAL A 1 124 ? 2.696 5.006 3.614 1.00 94.69 124 VAL A O 1
ATOM 969 N N . GLY A 1 125 ? 1.819 4.736 5.667 1.00 91.19 125 GLY A N 1
ATOM 970 C CA . GLY A 1 125 ? 3.056 4.316 6.309 1.00 91.19 125 GLY A CA 1
ATOM 971 C C . GLY A 1 125 ? 3.168 4.878 7.715 1.00 91.19 125 GLY A C 1
ATOM 972 O O . GLY A 1 125 ? 2.168 5.166 8.367 1.00 91.19 125 GLY A O 1
ATOM 973 N N . GLU A 1 126 ? 4.404 5.033 8.173 1.00 82.69 126 GLU A N 1
ATOM 974 C CA . GLU A 1 126 ? 4.702 5.592 9.486 1.00 82.69 126 GLU A CA 1
ATOM 975 C C . GLU A 1 126 ? 5.286 6.995 9.351 1.00 82.69 126 GLU A C 1
ATOM 977 O O . GLU A 1 126 ? 6.099 7.262 8.456 1.00 82.69 126 GLU A O 1
ATOM 982 N N . ASN A 1 127 ? 4.869 7.880 10.253 1.00 63.97 127 ASN A N 1
ATOM 983 C CA . ASN A 1 127 ? 5.420 9.226 10.378 1.00 63.97 127 ASN A CA 1
ATOM 984 C C . ASN A 1 127 ? 6.026 9.476 11.765 1.00 63.97 127 ASN A C 1
ATOM 986 O O . ASN A 1 127 ? 6.550 10.561 11.991 1.00 63.97 127 ASN A O 1
AT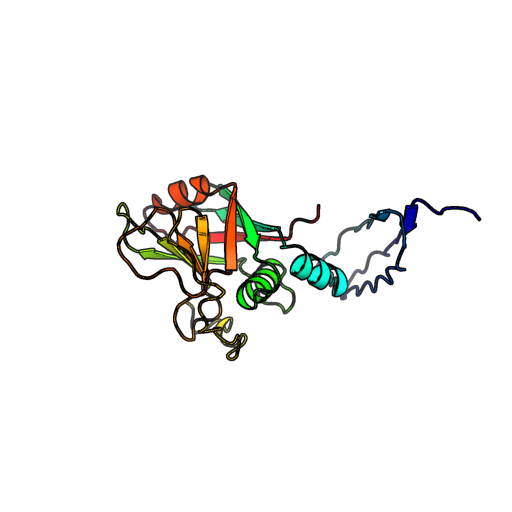OM 990 N N . ASP A 1 128 ? 5.965 8.516 12.697 1.00 65.00 128 ASP A N 1
ATOM 991 C CA . ASP A 1 128 ? 6.576 8.672 14.013 1.00 65.00 128 ASP A CA 1
ATOM 992 C C . ASP A 1 128 ? 8.116 8.617 13.923 1.00 65.00 128 ASP A C 1
ATOM 994 O O . ASP A 1 128 ? 8.688 7.543 13.710 1.00 65.00 128 ASP A O 1
ATOM 998 N N . PRO A 1 129 ? 8.831 9.741 14.139 1.00 56.81 129 PRO A N 1
ATOM 999 C CA . PRO A 1 129 ? 10.292 9.750 14.155 1.00 56.81 129 PRO A CA 1
ATOM 1000 C C . PRO A 1 129 ? 10.878 8.934 15.319 1.00 56.81 129 PRO A C 1
ATOM 1002 O O . PRO A 1 129 ? 12.072 8.637 15.310 1.00 56.81 129 PRO A O 1
ATOM 1005 N N . LYS A 1 130 ? 10.066 8.580 16.327 1.00 58.03 130 LYS A N 1
ATOM 1006 C CA . LYS A 1 130 ? 10.473 7.776 17.487 1.00 58.03 130 LYS A CA 1
ATOM 1007 C C . LYS A 1 130 ? 10.371 6.274 17.235 1.00 58.03 130 LYS A C 1
ATOM 1009 O O . LYS A 1 130 ? 10.976 5.511 17.986 1.00 58.03 130 LYS A O 1
ATOM 1014 N N . GLN A 1 131 ? 9.650 5.846 16.198 1.00 56.38 131 GLN A N 1
ATOM 1015 C CA . GLN A 1 131 ? 9.612 4.453 15.767 1.00 56.38 131 GLN A CA 1
ATOM 1016 C C . GLN A 1 131 ? 10.476 4.297 14.514 1.00 56.38 131 GLN A C 1
ATOM 1018 O O . GLN A 1 131 ? 10.082 4.719 13.426 1.00 56.38 131 GLN A O 1
ATOM 1023 N N . PRO A 1 132 ? 11.677 3.703 14.625 1.00 52.72 132 PRO A N 1
ATOM 1024 C CA . PRO A 1 132 ? 12.613 3.626 13.516 1.00 52.72 132 PRO A CA 1
ATOM 1025 C C . PRO A 1 132 ? 12.206 2.526 12.524 1.00 52.72 132 PRO A C 1
ATOM 1027 O O . PRO A 1 132 ? 12.941 1.569 12.291 1.00 52.72 132 PRO A O 1
ATOM 1030 N N . LEU A 1 133 ? 11.067 2.688 11.846 1.00 55.03 133 LEU A N 1
ATOM 1031 C CA . LEU A 1 133 ? 10.919 2.111 10.508 1.00 55.03 133 LEU A CA 1
ATOM 1032 C C . LEU A 1 133 ? 11.900 2.815 9.537 1.00 55.03 133 LEU A C 1
ATOM 1034 O O . LEU A 1 133 ? 12.350 2.215 8.560 1.00 55.03 133 LEU A O 1
ATOM 1038 N N . SER A 1 134 ? 12.316 4.047 9.871 1.00 49.25 134 SER A N 1
ATOM 1039 C CA . SER A 1 134 ? 13.179 4.955 9.097 1.00 49.25 134 SER A CA 1
ATOM 1040 C C . SER A 1 134 ? 14.641 4.523 8.913 1.00 49.25 134 SER A C 1
ATOM 1042 O O . SER A 1 134 ? 15.339 5.109 8.089 1.00 49.25 134 SER A O 1
ATOM 1044 N N . ALA A 1 135 ? 15.121 3.474 9.591 1.00 48.56 135 ALA A N 1
ATOM 1045 C CA . ALA A 1 135 ? 16.463 2.927 9.342 1.00 48.56 135 ALA A CA 1
ATOM 1046 C C . ALA A 1 135 ? 16.525 1.976 8.118 1.00 48.56 135 ALA A C 1
ATOM 1048 O O . ALA A 1 135 ? 17.542 1.327 7.873 1.00 48.56 135 ALA A O 1
ATOM 1049 N N . SER A 1 136 ? 15.433 1.831 7.355 1.00 50.06 136 SER A N 1
ATOM 1050 C CA . SER A 1 136 ? 15.334 0.870 6.250 1.00 50.06 136 SER A CA 1
ATOM 1051 C C . SER A 1 136 ? 15.884 1.413 4.928 1.00 50.06 136 SER A C 1
ATOM 1053 O O . SER A 1 136 ? 15.327 2.345 4.360 1.00 50.06 136 SER A O 1
ATOM 1055 N N . LEU A 1 137 ? 16.955 0.776 4.439 1.00 52.19 137 LEU A N 1
ATOM 1056 C CA . LEU A 1 137 ? 17.481 0.810 3.067 1.00 52.19 137 LEU A CA 1
ATOM 1057 C C . LEU A 1 137 ? 17.623 2.217 2.454 1.00 52.19 137 LEU A C 1
ATOM 1059 O O . LEU A 1 137 ? 17.014 2.531 1.434 1.00 52.19 137 LEU A O 1
ATOM 1063 N N . THR A 1 138 ? 18.541 3.025 2.986 1.00 47.69 138 THR A N 1
ATOM 1064 C CA . THR A 1 138 ? 19.018 4.300 2.399 1.00 47.69 138 THR A CA 1
ATOM 1065 C C . THR A 1 138 ? 19.617 4.181 0.985 1.00 47.69 138 THR A C 1
ATOM 1067 O O . THR A 1 138 ? 20.101 5.162 0.435 1.00 47.69 138 THR A O 1
ATOM 1070 N N . ASN A 1 139 ? 19.572 2.995 0.375 1.00 51.47 139 ASN A N 1
ATOM 1071 C CA . ASN A 1 139 ? 20.158 2.685 -0.923 1.00 51.47 139 ASN A CA 1
ATOM 1072 C C . ASN A 1 139 ? 19.238 1.825 -1.804 1.00 51.47 139 ASN A C 1
ATOM 1074 O O . ASN A 1 139 ? 19.716 1.071 -2.655 1.00 51.47 139 ASN A O 1
ATOM 1078 N N . ILE A 1 140 ? 17.911 1.923 -1.641 1.00 59.78 140 ILE A N 1
ATOM 1079 C CA . ILE A 1 140 ? 17.014 1.512 -2.729 1.00 59.78 140 ILE A CA 1
ATOM 1080 C C . ILE A 1 140 ? 17.242 2.518 -3.845 1.00 59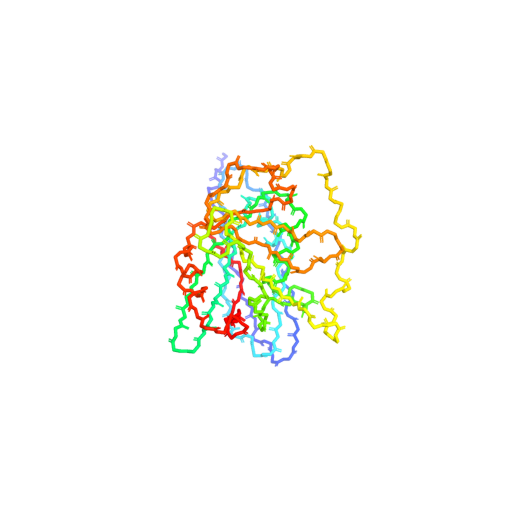.78 140 ILE A C 1
ATOM 1082 O O . ILE A 1 140 ? 16.615 3.572 -3.866 1.00 59.78 140 ILE A O 1
ATOM 1086 N N . GLY A 1 141 ? 18.212 2.222 -4.713 1.00 53.81 141 GLY A N 1
ATOM 1087 C CA . GLY A 1 141 ? 18.555 3.065 -5.842 1.00 53.81 141 GLY A CA 1
ATOM 1088 C C . GLY A 1 141 ? 17.273 3.422 -6.571 1.00 53.81 141 GLY A C 1
ATOM 1089 O O . GLY A 1 141 ? 16.650 2.566 -7.203 1.00 53.81 141 GLY A O 1
ATOM 1090 N N . TYR A 1 142 ? 16.847 4.679 -6.440 1.00 58.72 142 TYR A N 1
ATOM 1091 C CA . TYR A 1 142 ? 15.859 5.245 -7.332 1.00 58.72 142 TYR A CA 1
ATOM 1092 C C . TYR A 1 142 ? 16.486 5.102 -8.706 1.00 58.72 142 TYR A C 1
ATOM 1094 O O . TYR A 1 142 ? 17.435 5.813 -9.029 1.00 58.72 142 TYR A O 1
ATOM 1102 N N . SER A 1 143 ? 16.040 4.120 -9.490 1.00 55.25 143 SER A N 1
ATOM 1103 C CA . SER A 1 143 ? 16.492 4.033 -10.866 1.00 55.25 143 SER A CA 1
ATOM 1104 C C . SER A 1 143 ? 15.860 5.229 -11.572 1.00 55.25 143 SER A C 1
ATOM 1106 O O . SER A 1 143 ? 14.717 5.176 -12.030 1.00 55.25 143 SER A O 1
ATOM 1108 N N . SER A 1 144 ? 16.597 6.331 -11.602 1.00 53.84 144 SER A N 1
ATOM 1109 C CA . SER A 1 144 ? 16.247 7.588 -12.257 1.00 53.84 144 SER A CA 1
ATOM 1110 C C . SER A 1 144 ? 16.032 7.416 -13.764 1.00 53.84 144 SER A C 1
ATOM 1112 O O . SER A 1 144 ? 15.462 8.290 -14.404 1.00 53.84 144 SER A O 1
ATOM 1114 N N . ASN A 1 145 ? 16.381 6.254 -14.325 1.00 61.59 145 ASN A N 1
ATOM 1115 C CA . ASN A 1 145 ? 16.237 5.900 -15.739 1.00 61.59 145 ASN A CA 1
ATOM 1116 C C . ASN A 1 145 ? 14.776 5.707 -16.208 1.00 61.59 145 ASN A C 1
ATOM 1118 O O . ASN A 1 145 ? 14.545 5.106 -17.253 1.00 61.59 145 ASN A O 1
ATOM 1122 N N . GLY A 1 146 ? 13.769 6.128 -15.434 1.00 71.00 146 GLY A N 1
ATOM 1123 C CA . GLY A 1 146 ? 12.361 6.117 -15.854 1.00 71.00 146 GLY A CA 1
ATOM 1124 C C . GLY A 1 146 ? 11.721 4.731 -16.029 1.00 71.00 146 GLY A C 1
ATOM 1125 O O . GLY A 1 146 ? 10.546 4.640 -16.373 1.00 71.00 146 GLY A O 1
ATOM 1126 N N . GLN A 1 147 ? 12.429 3.632 -15.750 1.00 81.81 147 GLN A N 1
ATOM 1127 C CA . GLN A 1 147 ? 11.918 2.263 -15.936 1.00 81.81 147 GLN A CA 1
ATOM 1128 C C . GLN A 1 147 ? 10.657 1.964 -15.100 1.00 81.81 147 GLN A C 1
ATOM 1130 O O . GLN A 1 147 ? 9.819 1.131 -15.477 1.00 81.81 147 GLN A O 1
ATOM 1135 N N . TYR A 1 148 ? 10.517 2.633 -13.956 1.00 85.06 148 TYR A N 1
ATOM 1136 C CA . TYR A 1 148 ? 9.354 2.563 -13.066 1.00 85.06 148 TYR A CA 1
ATOM 1137 C C . TYR A 1 148 ? 8.382 3.722 -13.263 1.00 85.06 148 TYR A C 1
ATOM 1139 O O . TYR A 1 148 ? 7.404 3.823 -12.536 1.00 85.06 148 TYR A O 1
ATOM 1147 N N . SER A 1 149 ? 8.608 4.555 -14.275 1.00 88.75 149 SER A N 1
ATOM 1148 C CA . SER A 1 149 ? 7.724 5.660 -14.582 1.00 88.75 149 SER A CA 1
ATOM 1149 C C . SER A 1 149 ? 6.415 5.161 -15.192 1.00 88.75 149 SER A C 1
ATOM 1151 O O . SER A 1 149 ? 6.417 4.321 -16.106 1.00 88.75 149 SER A O 1
ATOM 1153 N N . ARG A 1 150 ? 5.284 5.631 -14.661 1.00 92.12 150 ARG A N 1
ATOM 1154 C CA . ARG A 1 150 ? 3.941 5.279 -15.143 1.00 92.12 150 ARG A CA 1
ATOM 1155 C C . ARG A 1 150 ? 3.006 6.492 -15.129 1.00 92.12 150 ARG A C 1
ATOM 1157 O O . ARG A 1 150 ? 3.116 7.317 -14.222 1.00 92.12 150 ARG A O 1
ATOM 1164 N N . PRO A 1 151 ? 2.074 6.601 -16.094 1.00 93.81 151 PRO A N 1
ATOM 1165 C CA . PRO A 1 151 ? 0.999 7.582 -16.019 1.00 93.81 151 PRO A CA 1
ATOM 1166 C C . PRO A 1 151 ? 0.175 7.397 -14.744 1.00 93.81 151 PRO A C 1
ATOM 1168 O O . PRO A 1 151 ? -0.100 6.267 -14.327 1.00 93.81 151 PRO A O 1
ATOM 1171 N N . TRP A 1 152 ? -0.251 8.507 -14.150 1.00 94.56 152 TRP A N 1
ATOM 1172 C CA . TRP A 1 152 ? -1.090 8.500 -12.960 1.00 94.56 152 TRP A CA 1
ATOM 1173 C C . TRP A 1 152 ? -2.459 7.898 -13.276 1.00 94.56 15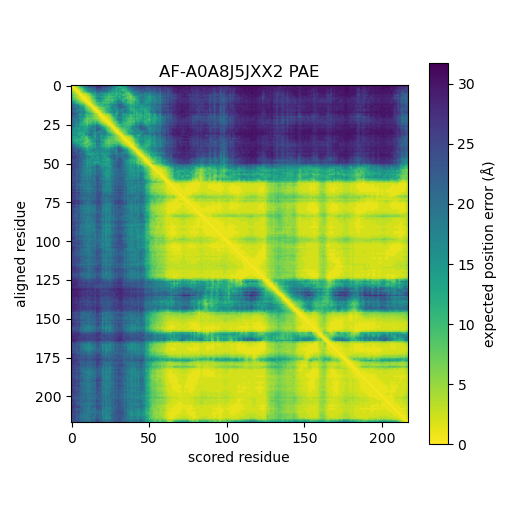2 TRP A C 1
ATOM 1175 O O . TRP A 1 152 ? -3.259 8.448 -14.034 1.00 94.56 152 TRP A O 1
ATOM 1185 N N . SER A 1 153 ? -2.733 6.738 -12.694 1.00 96.94 153 SER A N 1
ATOM 1186 C CA . SER A 1 153 ? -3.966 5.980 -12.899 1.00 96.94 153 SER A CA 1
ATOM 1187 C C . SER A 1 153 ? -4.532 5.530 -11.552 1.00 96.94 153 SER A C 1
ATOM 1189 O O . SER A 1 153 ? -3.757 5.315 -10.619 1.00 96.94 153 SER A O 1
ATOM 1191 N N . PRO A 1 154 ? -5.866 5.414 -11.411 1.00 98.31 154 PRO A N 1
ATOM 1192 C CA . PRO A 1 154 ? -6.465 4.871 -10.198 1.00 98.31 154 PRO A CA 1
ATOM 1193 C C . PRO A 1 154 ? -5.879 3.495 -9.865 1.00 98.31 154 PRO A C 1
ATOM 1195 O O . PRO A 1 154 ? -5.710 2.652 -10.743 1.00 98.31 154 PRO A O 1
ATOM 1198 N N . GLY A 1 155 ? -5.542 3.291 -8.597 1.00 98.25 155 GLY A N 1
ATOM 1199 C CA . GLY A 1 155 ? -4.893 2.090 -8.095 1.00 98.25 155 GLY A CA 1
ATOM 1200 C C . GLY A 1 155 ? -3.374 2.058 -8.266 1.00 98.25 155 GLY A C 1
ATOM 1201 O O . GLY A 1 155 ? -2.761 1.107 -7.800 1.00 98.25 155 GLY A O 1
ATOM 1202 N N . LEU A 1 156 ? -2.724 3.046 -8.886 1.00 97.50 156 LEU A N 1
ATOM 1203 C CA . LEU A 1 156 ? -1.262 3.046 -9.005 1.00 97.50 156 LEU A CA 1
ATOM 1204 C C . LEU A 1 156 ? -0.595 3.129 -7.622 1.00 97.50 156 LEU A C 1
ATOM 1206 O O . LEU A 1 156 ? -0.926 4.025 -6.845 1.00 97.50 156 LEU A O 1
ATOM 1210 N N . VAL A 1 157 ? 0.367 2.242 -7.341 1.00 97.19 157 VAL A N 1
ATOM 1211 C CA . VAL A 1 157 ? 1.130 2.223 -6.081 1.00 97.19 157 VAL A CA 1
ATOM 1212 C C . VAL A 1 157 ? 2.583 2.615 -6.333 1.00 97.19 157 VAL A C 1
ATOM 1214 O O . VAL A 1 157 ? 3.277 2.029 -7.173 1.00 97.19 157 VAL A O 1
ATOM 1217 N N . TRP A 1 158 ? 3.048 3.620 -5.600 1.00 94.25 158 TRP A N 1
ATOM 1218 C CA . TRP A 1 158 ? 4.332 4.276 -5.830 1.00 94.25 158 TRP A CA 1
ATOM 1219 C C . TRP A 1 158 ? 5.048 4.591 -4.514 1.00 94.25 158 TRP A C 1
ATOM 1221 O O . TRP A 1 158 ? 4.421 4.785 -3.479 1.00 94.25 158 TRP A O 1
ATOM 1231 N N . GLY A 1 159 ? 6.382 4.580 -4.522 1.00 90.00 159 GLY A N 1
ATOM 1232 C CA . GLY A 1 159 ? 7.180 4.852 -3.316 1.00 90.00 159 GLY A CA 1
ATOM 1233 C C . GLY A 1 159 ? 7.307 6.348 -3.037 1.00 90.00 159 GLY A C 1
ATOM 1234 O O . GLY A 1 159 ? 7.309 7.131 -3.986 1.00 90.00 159 GLY A O 1
ATOM 1235 N N . GLY A 1 160 ? 7.461 6.735 -1.768 1.00 75.81 160 GLY A N 1
ATOM 1236 C CA . GLY A 1 160 ? 7.616 8.133 -1.358 1.00 75.81 160 GLY A CA 1
ATOM 1237 C C . GLY A 1 160 ? 8.716 8.904 -2.102 1.00 75.81 160 GLY A C 1
ATOM 1238 O O . GLY A 1 160 ? 9.649 8.332 -2.676 1.00 75.81 160 GLY A O 1
ATOM 1239 N N . TRP A 1 161 ? 8.598 10.231 -2.099 1.00 66.06 161 TRP A N 1
ATOM 1240 C CA . TRP A 1 161 ? 9.610 11.133 -2.648 1.00 66.06 161 TRP A CA 1
ATOM 1241 C C . TRP A 1 161 ? 10.747 11.314 -1.627 1.00 66.06 161 TRP A C 1
ATOM 1243 O O . TRP A 1 161 ? 10.488 11.570 -0.454 1.00 66.06 161 TRP A O 1
ATOM 1253 N N . GLY A 1 162 ? 12.006 11.212 -2.062 1.00 63.34 162 GLY A N 1
ATOM 1254 C CA . GLY A 1 162 ? 13.173 11.492 -1.213 1.00 63.34 162 GLY A CA 1
ATOM 1255 C C . GLY A 1 162 ? 13.637 10.310 -0.352 1.00 63.34 162 GLY A C 1
ATOM 1256 O O . GLY A 1 162 ? 13.748 9.191 -0.834 1.00 63.34 162 GLY A O 1
ATOM 1257 N N . THR A 1 163 ? 13.989 10.561 0.911 1.00 55.66 163 THR A N 1
ATOM 1258 C CA . THR A 1 163 ? 14.565 9.557 1.832 1.00 55.66 163 THR A CA 1
ATOM 1259 C C . THR A 1 163 ? 13.520 8.801 2.660 1.00 55.66 163 THR A C 1
ATOM 1261 O O . THR A 1 163 ? 13.881 7.948 3.471 1.00 55.66 163 THR A O 1
ATOM 1264 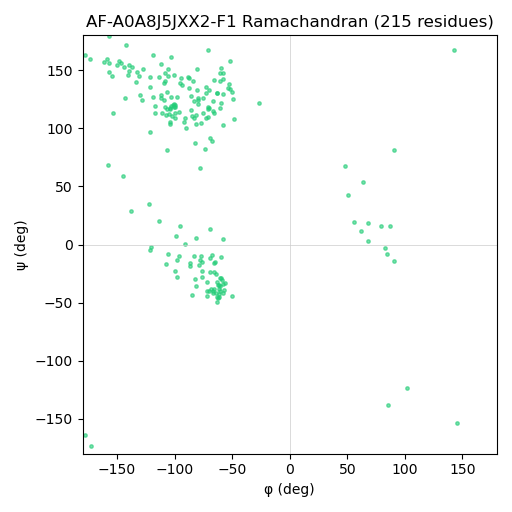N N . CYS A 1 164 ? 12.229 9.093 2.472 1.00 60.81 164 CYS A N 1
ATOM 1265 C CA . CYS A 1 164 ? 11.123 8.470 3.200 1.00 60.81 164 CYS A CA 1
ATOM 1266 C C . CYS A 1 164 ? 10.895 7.032 2.713 1.00 60.81 164 CYS A C 1
ATOM 1268 O O . CYS A 1 164 ? 10.036 6.767 1.876 1.00 60.81 164 CYS A O 1
ATOM 1270 N N . SER A 1 165 ? 11.690 6.098 3.232 1.00 72.62 165 SER A N 1
ATOM 1271 C CA . SER A 1 165 ? 11.788 4.736 2.704 1.00 72.62 165 SER A CA 1
ATOM 1272 C C . SER A 1 165 ? 10.633 3.809 3.080 1.00 72.62 165 SER A C 1
ATOM 1274 O O . SER A 1 165 ? 10.549 2.712 2.547 1.00 72.62 165 SER A O 1
ATOM 1276 N N . THR A 1 166 ? 9.751 4.198 3.996 1.00 84.31 166 THR A N 1
ATOM 1277 C CA . THR A 1 166 ? 8.675 3.322 4.500 1.00 84.31 166 THR A CA 1
ATOM 1278 C C . THR A 1 166 ? 7.302 3.723 3.985 1.00 84.31 166 THR A C 1
ATOM 1280 O O . THR A 1 166 ? 6.364 2.930 4.052 1.00 84.31 166 THR A O 1
ATOM 1283 N N . GLN A 1 167 ? 7.184 4.946 3.469 1.00 90.62 167 GLN A N 1
ATOM 1284 C CA . GLN A 1 167 ? 5.934 5.510 2.994 1.00 90.62 167 GLN A CA 1
ATOM 1285 C C . GLN A 1 167 ? 5.714 5.160 1.527 1.00 90.62 167 GLN A C 1
ATOM 1287 O O . GLN A 1 167 ? 6.639 5.150 0.708 1.00 90.62 167 GLN A O 1
ATOM 1292 N N . PHE A 1 168 ? 4.459 4.924 1.183 1.00 93.88 168 PHE A N 1
ATOM 1293 C CA . PHE A 1 168 ? 4.038 4.722 -0.191 1.00 93.88 168 PHE A CA 1
ATOM 1294 C C . PHE A 1 168 ? 2.746 5.480 -0.454 1.00 93.88 168 PHE A C 1
ATOM 1296 O O . PHE A 1 168 ? 1.957 5.743 0.454 1.00 93.88 168 PHE A O 1
ATOM 1303 N N . GLY A 1 169 ? 2.555 5.854 -1.710 1.00 95.69 169 GLY A N 1
ATOM 1304 C CA . GLY A 1 169 ? 1.349 6.498 -2.177 1.00 95.69 169 GLY A CA 1
ATOM 1305 C C . GLY A 1 169 ? 0.479 5.560 -3.002 1.00 95.69 169 GLY A C 1
ATOM 1306 O O . GLY A 1 169 ? 0.978 4.657 -3.679 1.00 95.69 169 GLY A O 1
ATOM 1307 N N . ILE A 1 170 ? -0.830 5.803 -2.961 1.00 97.75 170 ILE A N 1
ATOM 1308 C CA . ILE A 1 170 ? -1.819 5.134 -3.809 1.00 97.75 170 ILE A CA 1
ATOM 1309 C C . ILE A 1 170 ? -2.666 6.198 -4.492 1.00 97.75 170 ILE A C 1
ATOM 1311 O O . ILE A 1 170 ? -3.256 7.057 -3.838 1.00 97.75 170 ILE A O 1
ATOM 1315 N N . THR A 1 171 ? -2.721 6.158 -5.817 1.00 98.06 171 THR A N 1
ATOM 1316 C CA . THR A 1 171 ? -3.538 7.081 -6.609 1.00 98.06 171 THR A CA 1
ATOM 1317 C C . THR A 1 171 ? -4.994 6.626 -6.613 1.00 98.06 171 THR A C 1
ATOM 1319 O O . THR A 1 171 ? -5.286 5.493 -6.977 1.00 98.06 171 THR A O 1
ATOM 1322 N N . LEU A 1 172 ? -5.922 7.500 -6.229 1.00 98.25 172 LEU A N 1
ATOM 1323 C CA . LEU A 1 172 ? -7.361 7.215 -6.182 1.00 98.25 172 LEU A CA 1
ATOM 1324 C C . LEU A 1 172 ? -8.107 7.731 -7.414 1.00 98.25 172 LEU A C 1
ATOM 1326 O O . LEU A 1 172 ? -9.128 7.157 -7.795 1.00 98.25 172 LEU A O 1
ATOM 1330 N N . ARG A 1 173 ? -7.598 8.793 -8.052 1.00 97.56 173 ARG A N 1
ATOM 1331 C CA . ARG A 1 173 ? -8.203 9.410 -9.241 1.00 97.56 173 ARG A CA 1
ATOM 1332 C C . ARG A 1 173 ? -7.178 9.610 -10.349 1.00 97.56 173 ARG A C 1
ATOM 1334 O O . ARG A 1 173 ? -6.012 9.900 -10.097 1.00 97.56 173 ARG A O 1
ATOM 1341 N N . HIS A 1 174 ? -7.628 9.462 -11.591 1.00 96.62 174 HIS A N 1
ATOM 1342 C CA . HIS A 1 174 ? -6.786 9.649 -12.771 1.00 96.62 174 HIS A CA 1
ATOM 1343 C C . HIS A 1 174 ? -6.229 11.079 -12.848 1.00 96.62 174 HIS A C 1
ATOM 1345 O O . HIS A 1 174 ? -6.896 12.029 -12.430 1.00 96.62 174 HIS A O 1
ATOM 1351 N N . TRP A 1 175 ? -5.022 11.234 -13.400 1.00 95.19 175 TRP A N 1
ATOM 1352 C CA . TRP A 1 175 ? -4.410 12.541 -13.641 1.00 95.19 175 TRP A CA 1
ATOM 1353 C C . TRP A 1 175 ? -3.612 12.553 -14.940 1.00 95.19 175 TRP A C 1
ATOM 1355 O O . TRP A 1 175 ? -2.719 11.735 -15.151 1.00 95.19 175 TRP A O 1
ATOM 1365 N N . THR A 1 176 ? -3.926 13.516 -15.801 1.00 91.00 176 THR A N 1
ATOM 1366 C CA . THR A 1 176 ? -3.275 13.719 -17.103 1.00 91.00 176 THR A CA 1
ATOM 1367 C C . THR A 1 176 ? -2.333 14.923 -17.120 1.00 91.00 176 THR A C 1
ATOM 1369 O O . THR A 1 176 ? -1.621 15.125 -18.097 1.00 91.00 176 THR A O 1
ATOM 1372 N N . GLY A 1 177 ? -2.327 15.736 -16.060 1.00 85.25 177 GLY A N 1
ATOM 1373 C CA . GLY A 1 177 ? -1.754 17.084 -16.071 1.00 85.25 177 GLY A CA 1
ATOM 1374 C C . GLY A 1 177 ? -0.313 17.211 -15.577 1.00 85.25 177 GLY A C 1
ATOM 1375 O O . GLY A 1 177 ? 0.095 18.323 -15.259 1.00 85.25 177 GLY A O 1
ATOM 1376 N N . GLY A 1 178 ? 0.458 16.127 -15.461 1.00 85.12 178 GLY A N 1
ATOM 1377 C CA . GLY A 1 178 ? 1.809 16.217 -14.905 1.00 85.12 178 GLY A CA 1
ATOM 1378 C C . GLY A 1 178 ? 2.761 15.101 -15.297 1.00 85.12 178 GLY A C 1
ATOM 1379 O O . GLY A 1 178 ? 2.415 14.181 -16.040 1.00 85.12 178 GLY A O 1
ATOM 1380 N N . LEU A 1 179 ? 3.992 15.211 -14.788 1.00 87.88 179 LEU A N 1
ATOM 1381 C CA . LEU A 1 179 ? 5.032 14.210 -14.997 1.00 87.88 179 LEU A CA 1
ATOM 1382 C C . LEU A 1 179 ? 4.585 12.858 -14.430 1.00 87.88 179 LEU A C 1
ATOM 1384 O O . LEU A 1 179 ? 3.991 12.830 -13.354 1.00 87.88 179 LEU A O 1
ATOM 1388 N N . PRO A 1 180 ? 4.883 11.742 -15.110 1.00 88.94 180 PRO A N 1
ATOM 1389 C CA . PRO A 1 180 ? 4.512 10.408 -14.648 1.00 88.94 180 PRO A CA 1
ATOM 1390 C C . PRO A 1 180 ? 5.123 10.072 -13.278 1.00 88.94 180 PRO A C 1
ATOM 1392 O O . PRO A 1 180 ? 6.212 10.539 -12.938 1.00 88.94 180 PRO A O 1
ATOM 1395 N N . ALA A 1 181 ? 4.444 9.215 -12.509 1.00 88.44 181 ALA A N 1
ATOM 1396 C CA . ALA A 1 181 ? 4.894 8.777 -11.190 1.00 88.44 181 ALA A CA 1
ATOM 1397 C C . ALA A 1 181 ? 6.252 8.059 -11.313 1.00 88.44 181 ALA A C 1
ATOM 1399 O O . ALA A 1 181 ? 6.310 7.023 -11.979 1.00 88.44 181 ALA A O 1
ATOM 1400 N N . PRO A 1 182 ? 7.345 8.565 -10.712 1.00 83.19 182 PRO A N 1
ATOM 1401 C CA . PRO A 1 182 ? 8.701 8.094 -11.016 1.00 83.19 182 PRO A CA 1
ATOM 1402 C C . PRO A 1 182 ? 9.047 6.733 -10.389 1.00 83.19 182 PRO A C 1
ATOM 1404 O O . PRO A 1 182 ? 9.929 6.031 -10.882 1.00 83.19 182 PRO A O 1
ATOM 1407 N N . SER A 1 183 ? 8.356 6.354 -9.312 1.00 88.69 183 SER A N 1
ATOM 1408 C CA . SER A 1 183 ? 8.691 5.241 -8.412 1.00 88.69 183 SER A CA 1
ATOM 1409 C C . SER A 1 183 ? 7.568 4.197 -8.315 1.00 88.69 183 SER A C 1
ATOM 1411 O O . SER A 1 183 ? 7.346 3.616 -7.250 1.00 88.69 183 SER A O 1
ATOM 1413 N N . CYS A 1 184 ? 6.832 3.949 -9.406 1.00 92.69 184 CYS A N 1
ATOM 1414 C CA . CYS A 1 184 ? 5.752 2.961 -9.402 1.00 92.69 184 CYS A CA 1
ATOM 1415 C C . CYS A 1 184 ? 6.298 1.540 -9.219 1.00 92.69 184 CYS A C 1
ATOM 1417 O O . CYS A 1 184 ? 7.073 1.032 -10.038 1.00 92.69 184 CYS A O 1
ATOM 1419 N N . PHE A 1 185 ? 5.803 0.853 -8.193 1.00 93.62 185 PHE A N 1
ATOM 1420 C CA . PHE A 1 185 ? 6.194 -0.518 -7.882 1.00 93.62 185 PHE A CA 1
ATOM 1421 C C . PHE A 1 185 ? 5.030 -1.508 -7.876 1.00 93.62 185 PHE A C 1
ATOM 1423 O O . PHE A 1 185 ? 5.274 -2.708 -7.760 1.00 93.62 185 PHE A O 1
ATOM 1430 N N . GLY A 1 186 ? 3.791 -1.051 -8.055 1.00 95.88 186 GLY A N 1
ATOM 1431 C CA . GLY A 1 186 ? 2.634 -1.936 -8.118 1.00 95.88 186 GLY A CA 1
ATOM 1432 C C . GLY A 1 186 ? 1.344 -1.228 -8.508 1.00 95.88 186 GLY A C 1
ATOM 1433 O O . GLY A 1 186 ? 1.345 -0.052 -8.871 1.00 95.88 186 GLY A O 1
ATOM 1434 N N . TRP A 1 187 ? 0.246 -1.969 -8.436 1.00 98.06 187 TRP A N 1
ATOM 1435 C CA . TRP A 1 187 ? -1.109 -1.462 -8.617 1.00 98.06 187 TRP A CA 1
ATOM 1436 C C . TRP A 1 187 ? -2.100 -2.221 -7.731 1.00 98.06 187 TRP A C 1
ATOM 1438 O O . TRP A 1 187 ? -1.852 -3.364 -7.346 1.00 98.06 187 TRP A O 1
ATOM 1448 N N . ILE A 1 188 ? -3.226 -1.591 -7.413 1.00 98.25 188 ILE A N 1
ATOM 1449 C CA . ILE A 1 188 ? -4.355 -2.231 -6.745 1.00 98.25 188 ILE A CA 1
ATOM 1450 C C . ILE A 1 188 ? -5.029 -3.178 -7.740 1.00 98.25 188 ILE A C 1
ATOM 1452 O O . ILE A 1 188 ? -5.532 -2.748 -8.774 1.00 98.25 188 ILE A O 1
ATOM 1456 N N . GLU A 1 189 ? -5.006 -4.473 -7.437 1.00 97.88 189 GLU A N 1
ATOM 1457 C CA . GLU A 1 189 ? -5.697 -5.511 -8.207 1.00 97.88 189 GLU A CA 1
ATOM 1458 C C . GLU A 1 189 ? -7.181 -5.582 -7.833 1.00 97.88 189 GLU A C 1
ATOM 1460 O O . GLU A 1 189 ? -8.022 -5.792 -8.702 1.00 97.88 189 GLU A O 1
ATOM 1465 N N . SER A 1 190 ? -7.511 -5.353 -6.558 1.00 98.38 190 SER A N 1
ATOM 1466 C CA . SER A 1 190 ? -8.890 -5.235 -6.071 1.00 98.38 190 SER A CA 1
ATOM 1467 C C . SER A 1 190 ? -8.966 -4.476 -4.738 1.00 98.38 190 SER A C 1
ATOM 1469 O O . SER A 1 190 ? -7.963 -4.350 -4.027 1.00 98.38 190 SER A O 1
ATOM 1471 N N . GLY A 1 191 ? -10.152 -3.950 -4.407 1.00 98.38 191 GLY A N 1
ATOM 1472 C CA . GLY A 1 191 ? -10.405 -3.208 -3.169 1.00 98.38 191 GLY A CA 1
ATOM 1473 C C . GLY A 1 191 ? -10.100 -1.707 -3.240 1.00 98.38 191 GLY A C 1
ATOM 1474 O O . GLY A 1 191 ? -9.992 -1.060 -2.203 1.00 98.38 191 GLY A O 1
ATOM 1475 N N . LEU A 1 192 ? -9.944 -1.106 -4.424 1.00 98.56 192 LEU A N 1
ATOM 1476 C CA . LEU A 1 192 ? -9.684 0.340 -4.527 1.00 98.56 192 LEU A CA 1
ATOM 1477 C C . LEU A 1 192 ? -10.829 1.172 -3.919 1.00 98.56 192 LEU A C 1
ATOM 1479 O O . LEU A 1 192 ? -10.590 2.194 -3.277 1.00 98.56 192 LEU A O 1
ATOM 1483 N N . GLU A 1 193 ? -12.061 0.698 -4.071 1.00 98.38 193 GLU A N 1
ATOM 1484 C CA . GLU A 1 193 ? -13.279 1.262 -3.498 1.00 98.38 193 GLU A CA 1
ATOM 1485 C C . GLU A 1 193 ? -13.248 1.323 -1.962 1.00 98.38 193 GLU A C 1
ATOM 1487 O O . GLU A 1 193 ? -13.817 2.241 -1.372 1.00 98.38 193 GLU A O 1
ATOM 1492 N N . ILE A 1 194 ? -12.521 0.409 -1.307 1.00 98.31 194 ILE A N 1
ATOM 1493 C CA . ILE A 1 194 ? -12.315 0.426 0.147 1.00 98.31 194 ILE A CA 1
ATOM 1494 C C . ILE A 1 194 ? -11.549 1.684 0.547 1.00 98.31 194 ILE A C 1
ATOM 1496 O O . ILE A 1 194 ? -11.940 2.377 1.483 1.00 98.31 194 ILE A O 1
ATOM 1500 N N . LEU A 1 195 ? -10.491 2.025 -0.191 1.00 97.88 195 LEU A N 1
ATOM 1501 C CA . LEU A 1 195 ? -9.706 3.232 0.067 1.00 97.88 195 LEU A CA 1
ATOM 1502 C C . LEU A 1 195 ? -10.488 4.497 -0.274 1.00 97.88 195 LEU A C 1
ATOM 1504 O O . LEU A 1 195 ? -10.434 5.464 0.480 1.00 97.88 195 LEU A O 1
ATOM 1508 N N . GLN A 1 196 ? -11.243 4.481 -1.375 1.00 97.88 196 GLN A N 1
ATOM 1509 C CA . GLN A 1 196 ? -12.128 5.588 -1.747 1.00 97.88 196 GLN A CA 1
ATOM 1510 C C . GLN A 1 196 ? -13.206 5.836 -0.681 1.00 97.88 196 GLN A C 1
ATOM 1512 O O . GLN A 1 196 ? -13.549 6.983 -0.416 1.00 97.88 196 GLN A O 1
ATOM 1517 N N . SER A 1 197 ? -13.703 4.785 -0.024 1.00 97.69 197 SER A N 1
ATOM 1518 C CA . SER A 1 197 ? -14.600 4.914 1.128 1.00 97.69 197 SER A CA 1
ATOM 1519 C C . SER A 1 197 ? -13.862 5.425 2.370 1.00 97.69 197 SER A C 1
ATOM 1521 O O . SER A 1 197 ? -14.338 6.342 3.040 1.00 97.69 197 SER A O 1
ATOM 1523 N N . ALA A 1 198 ? -12.672 4.895 2.657 1.00 97.31 198 ALA A N 1
ATOM 1524 C CA . ALA A 1 198 ? -11.896 5.264 3.835 1.00 97.31 198 ALA A CA 1
ATOM 1525 C C . ALA A 1 198 ? -11.478 6.746 3.852 1.00 97.31 198 ALA A C 1
ATOM 1527 O O . ALA A 1 198 ? -11.480 7.366 4.914 1.00 97.31 198 ALA A O 1
ATOM 1528 N N . VAL A 1 199 ? -11.181 7.360 2.698 1.00 97.12 199 VAL A N 1
ATOM 1529 C CA . VAL A 1 199 ? -10.834 8.799 2.625 1.00 97.12 199 VAL A CA 1
ATOM 1530 C C . VAL A 1 199 ? -12.003 9.747 2.919 1.00 97.12 199 VAL A C 1
ATOM 1532 O O . VAL A 1 199 ? -11.795 10.948 3.134 1.00 97.12 199 VAL A O 1
ATOM 1535 N N . LEU A 1 200 ? -13.232 9.226 2.963 1.00 96.56 200 LEU A N 1
ATOM 1536 C CA . LEU A 1 200 ? -14.403 9.972 3.428 1.00 96.56 200 LEU A CA 1
ATOM 1537 C C . LEU A 1 200 ? -14.452 10.066 4.958 1.00 96.56 200 LEU A C 1
ATOM 1539 O O . LEU A 1 200 ? -15.206 10.879 5.489 1.00 96.56 200 LEU A O 1
ATOM 1543 N N . HIS A 1 201 ? -13.647 9.273 5.674 1.00 97.12 201 HIS A N 1
ATOM 1544 C CA . HIS A 1 201 ? -13.595 9.331 7.126 1.00 97.12 201 HIS A CA 1
ATOM 1545 C C . HIS A 1 201 ? -13.098 10.717 7.596 1.00 97.12 201 HIS A C 1
ATOM 1547 O O . HIS A 1 201 ? -12.054 11.176 7.119 1.00 97.12 201 HIS A O 1
ATOM 1553 N N . PRO A 1 202 ? -13.788 11.392 8.544 1.00 96.06 202 PRO A N 1
ATOM 1554 C CA . PRO A 1 202 ? -13.432 12.753 8.966 1.00 96.06 202 PRO A CA 1
ATOM 1555 C C . PRO A 1 202 ? -12.008 12.877 9.510 1.00 96.06 202 PRO A C 1
ATOM 1557 O O . PRO A 1 202 ? -11.373 13.919 9.374 1.00 96.06 202 PRO A O 1
ATOM 1560 N N . ASN A 1 203 ? -11.502 11.803 10.120 1.00 96.12 203 ASN A N 1
ATOM 1561 C CA . ASN A 1 203 ? -10.141 11.729 10.625 1.00 96.12 203 ASN A CA 1
ATOM 1562 C C . ASN A 1 203 ? -9.389 10.562 9.975 1.00 96.12 203 ASN A C 1
ATOM 1564 O O . ASN A 1 203 ? -9.493 9.421 10.425 1.00 96.12 203 ASN A O 1
ATOM 1568 N N . ILE A 1 204 ? -8.616 10.844 8.928 1.00 95.75 204 ILE A N 1
ATOM 1569 C CA . ILE A 1 204 ? -7.902 9.813 8.159 1.00 95.75 204 ILE A CA 1
ATOM 1570 C C . ILE A 1 204 ? -6.844 9.069 8.976 1.00 95.75 204 ILE A C 1
ATOM 1572 O O . ILE A 1 204 ? -6.587 7.903 8.706 1.00 95.75 204 ILE A O 1
ATOM 1576 N N . SER A 1 205 ? -6.299 9.689 10.027 1.00 94.12 205 SER A N 1
ATOM 1577 C CA . SER A 1 205 ? -5.324 9.031 10.910 1.00 94.12 205 SER A CA 1
ATOM 1578 C C . SER A 1 205 ? -5.921 7.856 11.698 1.00 94.12 205 SER A C 1
ATOM 1580 O O . SER A 1 205 ? -5.192 7.023 12.234 1.00 94.12 205 SER A O 1
ATOM 1582 N N . GLN A 1 206 ? -7.255 7.761 11.761 1.00 96.38 206 GLN A N 1
ATOM 1583 C CA . GLN A 1 206 ? -7.954 6.615 12.344 1.00 96.38 206 GLN A CA 1
ATOM 1584 C C . GLN A 1 206 ? -8.111 5.446 11.368 1.00 96.38 206 GLN A C 1
ATOM 1586 O O . GLN A 1 206 ? -8.480 4.361 11.806 1.00 96.38 206 GLN A O 1
ATOM 1591 N N . VAL A 1 207 ? -7.804 5.638 10.081 1.00 97.69 207 VAL A N 1
ATOM 1592 C CA . VAL A 1 207 ? -7.754 4.560 9.094 1.00 97.69 207 VAL A CA 1
ATOM 1593 C C . VAL A 1 207 ? -6.415 3.850 9.223 1.00 97.69 207 VAL A C 1
ATOM 1595 O O . VAL A 1 207 ? -5.380 4.363 8.793 1.00 97.69 207 VAL A O 1
ATOM 1598 N N . LYS A 1 208 ? -6.440 2.669 9.838 1.00 97.25 208 LYS A N 1
ATOM 1599 C CA . LYS A 1 208 ? -5.244 1.903 10.201 1.00 97.25 208 LYS A CA 1
ATOM 1600 C C . LYS A 1 208 ? -5.141 0.617 9.414 1.00 97.25 208 LYS A C 1
ATOM 1602 O O . LYS A 1 208 ? -6.152 -0.045 9.199 1.00 97.25 208 LYS A O 1
ATOM 1607 N N . VAL A 1 209 ? -3.916 0.234 9.078 1.00 97.44 209 VAL A N 1
ATOM 1608 C CA . VAL A 1 209 ? -3.604 -1.122 8.631 1.00 97.44 209 VAL A CA 1
ATOM 1609 C C . VAL A 1 209 ? -3.620 -2.035 9.857 1.00 97.44 209 VAL A C 1
ATOM 1611 O O . VAL A 1 209 ? -2.797 -1.882 10.759 1.00 97.44 209 VAL A O 1
ATOM 1614 N N . VAL A 1 210 ? -4.574 -2.960 9.921 1.00 96.62 210 VAL A N 1
ATOM 1615 C CA . VAL A 1 210 ? -4.746 -3.892 11.051 1.00 96.62 210 VAL A CA 1
ATOM 1616 C C . VAL A 1 210 ? -4.171 -5.276 10.780 1.00 96.62 210 VAL A C 1
ATOM 1618 O O . VAL A 1 210 ? -3.826 -5.976 11.727 1.00 96.62 210 VAL A O 1
ATOM 1621 N N . ASP A 1 211 ? -4.026 -5.647 9.511 1.00 96.81 211 ASP A N 1
ATOM 1622 C CA . ASP A 1 211 ? -3.348 -6.866 9.076 1.00 96.81 211 ASP A CA 1
ATOM 1623 C C . ASP A 1 211 ? -2.717 -6.645 7.694 1.00 96.81 211 ASP A C 1
ATOM 1625 O O . ASP A 1 211 ? -3.151 -5.783 6.921 1.00 96.81 211 ASP A O 1
ATOM 1629 N N . CYS A 1 212 ? -1.674 -7.401 7.373 1.00 96.12 212 CYS A N 1
ATOM 1630 C CA . CYS A 1 212 ? -1.063 -7.390 6.053 1.00 96.12 212 CYS A CA 1
ATOM 1631 C C . CYS A 1 212 ? -0.297 -8.680 5.772 1.00 96.12 212 CYS A C 1
ATOM 1633 O O . CYS A 1 212 ? 0.177 -9.359 6.680 1.00 96.12 212 CYS A O 1
ATOM 1635 N N . GLY A 1 213 ? -0.125 -8.998 4.491 1.00 93.38 213 GLY A N 1
ATOM 1636 C CA . GLY A 1 213 ? 0.605 -10.199 4.109 1.00 93.38 213 GLY A CA 1
ATOM 1637 C C . GLY A 1 213 ? 0.749 -10.384 2.610 1.00 93.38 213 GLY A C 1
ATOM 1638 O O . GLY A 1 213 ? 0.564 -9.461 1.817 1.00 93.38 213 GLY A O 1
ATOM 1639 N N . VAL A 1 214 ? 1.107 -11.607 2.225 1.00 91.00 214 VAL A N 1
ATOM 1640 C CA . VAL A 1 214 ? 1.305 -12.024 0.832 1.00 91.00 214 VAL A CA 1
ATOM 1641 C C . VAL A 1 214 ? 0.362 -13.176 0.526 1.00 91.00 214 VAL A C 1
ATOM 1643 O O . VAL A 1 214 ? 0.226 -14.103 1.321 1.00 91.00 214 VAL A O 1
ATOM 1646 N N . VAL A 1 215 ? -0.280 -13.119 -0.634 1.00 86.62 215 VAL A N 1
ATOM 1647 C CA . VAL A 1 215 ? -1.156 -14.171 -1.141 1.00 86.62 215 VAL A CA 1
ATOM 1648 C C . VAL A 1 215 ? -0.310 -15.204 -1.880 1.00 86.62 215 VAL A C 1
ATOM 1650 O O . VAL A 1 215 ? 0.475 -14.862 -2.767 1.00 86.62 215 VAL A O 1
ATOM 1653 N N . ILE A 1 216 ? -0.479 -16.472 -1.510 1.00 77.06 216 ILE A N 1
ATOM 1654 C CA . ILE A 1 216 ? 0.135 -17.620 -2.180 1.00 77.06 216 ILE A CA 1
ATOM 1655 C C . ILE A 1 216 ? -0.964 -18.282 -3.010 1.00 77.06 216 ILE A C 1
ATOM 1657 O O . ILE A 1 216 ? -1.965 -18.726 -2.450 1.00 77.06 216 ILE A O 1
ATOM 1661 N N . SER A 1 217 ? -0.784 -18.308 -4.328 1.00 63.34 217 SER A N 1
ATOM 1662 C CA . SER A 1 217 ? -1.703 -18.916 -5.297 1.00 63.34 217 SER A CA 1
ATOM 1663 C C . SER A 1 217 ? -0.985 -19.962 -6.128 1.00 63.34 217 SER A C 1
ATOM 1665 O O . SER A 1 217 ? 0.134 -19.621 -6.583 1.00 63.34 217 SER A O 1
#

Radius of gyration: 19.38 Å; Cα contacts (8 Å, |Δi|>4): 419; chains: 1; bounding box: 37×61×42 Å

Foldseek 3Di:
DDQPAEDEDEDDDDADQDDEDEDDDDDDDRPHHDYDYDYDDDDHDPYAYADPVVLVVCQQPFWKKKFWKDQDPDIDMWIKTFDHPALLSSVQQCQQRCNVVHHQAFKFWDDWDQVPHAFTKIKIFDDPPVDPPLVPCQPSPLPQVQPQFDAQDAFFKFADDDSRSGMIMGTHHGHDDDGTRSGTTIGTPDDSVVVVVLVVPPDRRSTGGNHMHTDDD

InterPro domains:
  IPR029000 Cyclophilin-like domain superfamily [SSF50891] (73-215)